Protein AF-0000000075577700 (afdb_homodimer)

Sequence (210 aa):
MAKKEKNEPELELPATVKREIMVAQTACSLVKMVVKAGTIPPLHAHPENQIDYLIKGSADVRINGEITHVEPGEAIFIPGGAMHGFLVSEEDQEFLEFFTPGKKSMAKKEKNEPELELPATVKREIMVAQTACSLVKMVVKAGTIPPLHAHPENQIDYLIKGSADVRINGEITHVEPGEAIFIPGGAMHGFLVSEEDQEFLEFFTPGKKS

Structure (mmCIF, N/CA/C/O backbone):
data_AF-0000000075577700-model_v1
#
loop_
_entity.id
_entity.type
_entity.pdbx_description
1 polymer 'Cupin type-2 domain-containing protein'
#
loop_
_atom_site.group_PDB
_atom_site.id
_atom_site.type_symbol
_atom_site.label_atom_id
_atom_site.label_alt_id
_atom_site.label_comp_id
_atom_site.label_asym_id
_atom_site.label_entity_id
_atom_site.label_seq_id
_atom_site.pdbx_PDB_ins_code
_atom_site.Cartn_x
_atom_site.Cartn_y
_atom_site.Cartn_z
_atom_site.occupancy
_atom_site.B_iso_or_equiv
_atom_site.auth_seq_id
_atom_site.auth_comp_id
_atom_site.auth_asym_id
_atom_site.auth_atom_id
_atom_site.pdbx_PDB_model_num
ATOM 1 N N . MET A 1 1 ? 25.469 -4.863 -25.531 1 22.11 1 MET A N 1
ATOM 2 C CA . MET A 1 1 ? 24.141 -5.172 -26.078 1 22.11 1 MET A CA 1
ATOM 3 C C . MET A 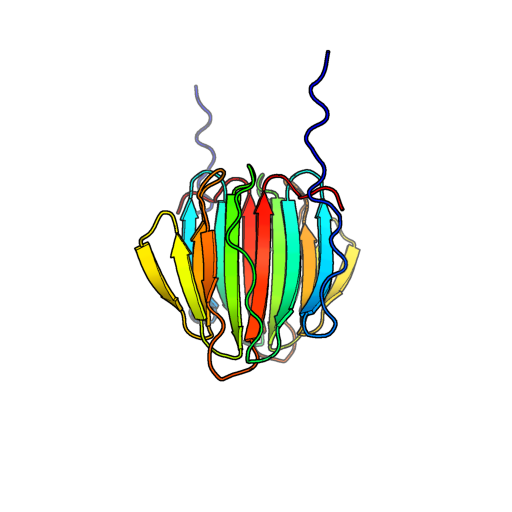1 1 ? 23.109 -5.258 -24.953 1 22.11 1 MET A C 1
ATOM 5 O O . MET A 1 1 ? 23.25 -6.066 -24.031 1 22.11 1 MET A O 1
ATOM 9 N N . ALA A 1 2 ? 22.5 -4.141 -24.531 1 29.27 2 ALA A N 1
ATOM 10 C CA . ALA A 1 2 ? 21.562 -4.039 -23.422 1 29.27 2 ALA A CA 1
ATOM 11 C C . ALA A 1 2 ? 20.516 -5.152 -23.469 1 29.27 2 ALA A C 1
ATOM 13 O O . ALA A 1 2 ? 19.844 -5.328 -24.5 1 29.27 2 ALA A O 1
ATOM 14 N N . LYS A 1 3 ? 20.812 -6.289 -22.875 1 32.56 3 LYS A N 1
ATOM 15 C CA . LYS A 1 3 ? 19.859 -7.406 -22.828 1 32.56 3 LYS A CA 1
ATOM 16 C C . LYS A 1 3 ? 18.438 -6.91 -22.656 1 32.56 3 LYS A C 1
ATOM 18 O O . LYS A 1 3 ? 18.156 -6.09 -21.781 1 32.56 3 LYS A O 1
ATOM 23 N N . LYS A 1 4 ? 17.688 -6.938 -23.688 1 33.5 4 LYS A N 1
ATOM 24 C CA . LYS A 1 4 ? 16.234 -6.703 -23.703 1 33.5 4 LYS A CA 1
ATOM 25 C C . LYS A 1 4 ? 15.562 -7.379 -22.516 1 33.5 4 LYS A C 1
ATOM 27 O O . LYS A 1 4 ? 15.602 -8.602 -22.375 1 33.5 4 LYS A O 1
ATOM 32 N N . GLU A 1 5 ? 15.648 -6.859 -21.344 1 35.91 5 GLU A N 1
ATOM 33 C CA . GLU A 1 5 ? 14.836 -7.316 -20.219 1 35.91 5 GLU A CA 1
ATOM 34 C C . GLU A 1 5 ? 13.469 -7.801 -20.688 1 35.91 5 GLU A C 1
ATOM 36 O O . GLU A 1 5 ? 12.758 -7.086 -21.406 1 35.91 5 GLU A O 1
ATOM 41 N N . LYS A 1 6 ? 13.414 -8.992 -21.141 1 35.34 6 LYS A N 1
ATOM 42 C CA . LYS A 1 6 ? 12.172 -9.633 -21.562 1 35.34 6 LYS A CA 1
ATOM 43 C C . LYS A 1 6 ? 10.984 -9.094 -20.766 1 35.34 6 LYS A C 1
ATOM 45 O O . LYS A 1 6 ? 10.969 -9.156 -19.547 1 35.34 6 LYS A O 1
ATOM 50 N N . ASN A 1 7 ? 10.383 -7.969 -21.156 1 37.66 7 ASN A N 1
ATOM 51 C CA . ASN A 1 7 ? 9.031 -7.562 -20.781 1 37.66 7 ASN A CA 1
ATOM 52 C C . ASN A 1 7 ? 8.148 -8.766 -20.469 1 37.66 7 ASN A C 1
ATOM 54 O O . ASN A 1 7 ? 8.125 -9.734 -21.234 1 37.66 7 ASN A O 1
ATOM 58 N N . GLU A 1 8 ? 8.062 -9.289 -19.312 1 41 8 GLU A N 1
ATOM 59 C CA . GLU A 1 8 ? 7.008 -10.281 -19.125 1 41 8 GLU A CA 1
ATOM 60 C C . GLU A 1 8 ? 5.906 -10.117 -20.172 1 41 8 GLU A C 1
ATOM 62 O O . GLU A 1 8 ? 5.438 -9 -20.406 1 41 8 GLU A O 1
ATOM 67 N N . PRO A 1 9 ? 5.887 -10.898 -21.141 1 40.94 9 PRO A N 1
ATOM 68 C CA . PRO A 1 9 ? 4.758 -10.734 -22.062 1 40.94 9 PRO A CA 1
ATOM 69 C C . PRO A 1 9 ? 3.51 -10.188 -21.375 1 40.94 9 PRO A C 1
ATOM 71 O O . PRO A 1 9 ? 3.26 -10.5 -20.203 1 40.94 9 PRO A O 1
ATOM 74 N N . GLU A 1 10 ? 3.209 -8.938 -21.438 1 46.38 10 GLU A N 1
ATOM 75 C CA . GLU A 1 10 ? 1.847 -8.531 -21.094 1 46.38 10 GLU A CA 1
ATOM 76 C C . GLU A 1 10 ? 0.87 -9.695 -21.266 1 46.38 10 GLU A C 1
ATOM 78 O O . GLU A 1 10 ? 0.47 -10.023 -22.375 1 46.38 10 GLU A O 1
ATOM 83 N N . LEU A 1 11 ? 1.229 -10.828 -20.828 1 52.53 11 LEU A N 1
ATOM 84 C CA . LEU A 1 11 ? 0.224 -11.875 -20.953 1 52.53 11 LEU A CA 1
ATOM 85 C C . LEU A 1 11 ? -1.155 -11.359 -20.562 1 52.53 11 LEU A C 1
ATOM 87 O O . LEU A 1 11 ? -1.304 -10.695 -19.531 1 52.53 11 LEU A O 1
ATOM 91 N N . GLU A 1 12 ? -1.941 -11.125 -21.531 1 65.69 12 GLU A N 1
ATOM 92 C CA . GLU A 1 12 ? -3.363 -10.859 -21.344 1 65.69 12 GLU A CA 1
ATOM 93 C C . GLU A 1 12 ? -3.891 -11.531 -20.078 1 65.69 12 GLU A C 1
ATOM 95 O O . GLU A 1 12 ? -3.752 -12.75 -19.906 1 65.69 12 GLU A O 1
ATOM 100 N N . LEU A 1 13 ? -4.043 -10.727 -19.094 1 78.44 13 LEU A N 1
ATOM 101 C CA . LEU A 1 13 ? -4.641 -11.266 -17.875 1 78.44 13 LEU A CA 1
ATOM 102 C C . LEU A 1 13 ? -5.898 -12.062 -18.203 1 78.44 13 LEU A C 1
ATOM 104 O O . LEU A 1 13 ? -6.688 -11.672 -19.062 1 78.44 13 LEU A O 1
ATOM 108 N N . PRO A 1 14 ? -5.926 -13.281 -17.734 1 83.69 14 PRO A N 1
ATOM 109 C CA . PRO A 1 14 ? -7.18 -14.008 -17.938 1 83.69 14 PRO A CA 1
ATOM 110 C C . PRO A 1 14 ? -8.406 -13.211 -17.469 1 83.69 14 PRO A C 1
ATOM 112 O O . PRO A 1 14 ? -8.266 -12.219 -16.75 1 83.69 14 PRO A O 1
ATOM 115 N N . ALA A 1 15 ? -9.57 -13.539 -18 1 88.56 15 ALA A N 1
ATOM 116 C CA . ALA A 1 15 ? -10.82 -12.867 -17.656 1 88.56 15 ALA A CA 1
ATOM 117 C C . ALA A 1 15 ? -11.086 -12.938 -16.156 1 88.56 15 ALA A C 1
ATOM 119 O O . ALA A 1 15 ? -11.883 -12.156 -15.625 1 88.56 15 ALA A O 1
ATOM 120 N N . THR A 1 16 ? -10.414 -13.797 -15.453 1 91.38 16 THR A N 1
ATOM 121 C CA . THR A 1 16 ? -10.648 -14.031 -14.039 1 91.38 16 THR A CA 1
ATOM 122 C C . THR A 1 16 ? -9.82 -13.078 -13.188 1 91.38 16 THR A C 1
ATOM 124 O O . THR A 1 16 ? -9.93 -13.078 -11.961 1 91.38 16 THR A O 1
ATOM 127 N N . VAL A 1 17 ? -9.031 -12.25 -13.867 1 93.06 17 VAL A N 1
ATOM 128 C CA . VAL A 1 17 ? -8.172 -11.32 -13.148 1 93.06 17 VAL A CA 1
ATOM 129 C C . VAL A 1 17 ? -8.453 -9.891 -13.602 1 93.06 17 VAL A C 1
ATOM 131 O O . VAL A 1 17 ? -8.445 -9.602 -14.805 1 93.06 17 VAL A O 1
ATOM 134 N N . LYS A 1 18 ? -8.789 -9.008 -12.703 1 94.94 18 LYS A N 1
ATOM 135 C CA . LYS A 1 18 ? -8.883 -7.574 -12.961 1 94.94 18 LYS A CA 1
ATOM 136 C C . LYS A 1 18 ? -7.738 -6.816 -12.297 1 94.94 18 LYS A C 1
ATOM 138 O O . LYS A 1 18 ? -7.5 -6.965 -11.094 1 94.94 18 LYS A O 1
ATOM 143 N N . ARG A 1 19 ? -7.043 -6.062 -13.07 1 95.88 19 ARG A N 1
ATOM 144 C CA . ARG A 1 19 ? -5.906 -5.273 -12.609 1 95.88 19 ARG A CA 1
ATOM 145 C C . ARG A 1 19 ? -6.152 -3.783 -12.812 1 95.88 19 ARG A C 1
ATOM 147 O O . ARG A 1 19 ? -6.547 -3.355 -13.898 1 95.88 19 ARG A O 1
ATOM 154 N N . GLU A 1 20 ? -5.957 -2.992 -11.781 1 96.88 20 GLU A N 1
ATOM 155 C CA . GLU A 1 20 ? -6.082 -1.539 -11.859 1 96.88 20 GLU A CA 1
ATOM 156 C C . GLU A 1 20 ? -4.809 -0.849 -11.375 1 96.88 20 GLU A C 1
ATOM 158 O O . GLU A 1 20 ? -4.438 -0.967 -10.203 1 96.88 20 GLU A O 1
ATOM 163 N N . ILE A 1 21 ? -4.145 -0.133 -12.289 1 97.75 21 ILE A N 1
ATOM 164 C CA . ILE A 1 21 ? -2.992 0.666 -11.891 1 97.75 21 ILE A CA 1
ATOM 165 C C . ILE A 1 21 ? -3.461 1.943 -11.203 1 97.75 21 ILE A C 1
ATOM 167 O O . ILE A 1 21 ? -3.998 2.846 -11.844 1 97.75 21 ILE A O 1
ATOM 171 N N . MET A 1 22 ? -3.188 2.076 -9.961 1 98.31 22 MET A N 1
ATOM 172 C CA . MET A 1 22 ? -3.705 3.205 -9.188 1 98.31 22 MET A CA 1
ATOM 173 C C . MET A 1 22 ? -2.691 4.344 -9.141 1 98.31 22 MET A C 1
ATOM 175 O O . MET A 1 22 ? -3.068 5.516 -9.164 1 98.31 22 MET A O 1
ATOM 179 N N . VAL A 1 23 ? -1.486 4.02 -8.961 1 98.5 23 VAL A N 1
ATOM 180 C CA . VAL A 1 23 ? -0.361 4.949 -8.945 1 98.5 23 VAL A CA 1
ATOM 181 C C . VAL A 1 23 ? 0.797 4.371 -9.758 1 98.5 23 VAL A C 1
ATOM 183 O O . VAL A 1 23 ? 1.149 3.199 -9.602 1 98.5 23 VAL A O 1
ATOM 186 N N . ALA A 1 24 ? 1.325 5.133 -10.609 1 98.12 24 ALA A N 1
ATOM 187 C CA . ALA A 1 24 ? 2.465 4.727 -11.43 1 98.12 24 ALA A CA 1
ATOM 188 C C . ALA A 1 24 ? 3.557 5.797 -11.414 1 98.12 24 ALA A C 1
ATOM 190 O O . ALA A 1 24 ? 3.494 6.766 -12.172 1 98.12 24 ALA A O 1
ATOM 191 N N . GLN A 1 25 ? 4.43 5.699 -10.508 1 98.19 25 GLN A N 1
ATOM 192 C CA . GLN A 1 25 ? 5.586 6.582 -10.422 1 98.19 25 GLN A CA 1
ATOM 193 C C . GLN A 1 25 ? 6.887 5.809 -10.602 1 98.19 25 GLN A C 1
ATOM 195 O O . GLN A 1 25 ? 6.914 4.586 -10.445 1 98.19 25 GLN A O 1
ATOM 200 N N . THR A 1 26 ? 7.922 6.477 -10.969 1 97.62 26 THR A N 1
ATOM 201 C CA . THR A 1 26 ? 9.227 5.836 -11.133 1 97.62 26 THR A CA 1
ATOM 202 C C . THR A 1 26 ? 9.695 5.223 -9.82 1 97.62 26 THR A C 1
ATOM 204 O O . THR A 1 26 ? 10.242 4.117 -9.805 1 97.62 26 THR A O 1
ATOM 207 N N . ALA A 1 27 ? 9.453 5.848 -8.711 1 98.06 27 ALA A N 1
ATOM 208 C CA . ALA A 1 27 ? 9.945 5.414 -7.406 1 98.06 27 ALA A CA 1
ATOM 209 C C . ALA A 1 27 ? 9.109 4.258 -6.863 1 98.06 27 ALA A C 1
ATOM 211 O O . ALA A 1 27 ? 9.609 3.424 -6.105 1 98.06 27 ALA A O 1
ATOM 212 N N . CYS A 1 28 ? 7.816 4.281 -7.207 1 98.69 28 CYS A N 1
ATOM 213 C CA . CYS A 1 28 ? 6.91 3.262 -6.695 1 98.69 28 CYS A CA 1
ATOM 214 C C . CYS A 1 28 ? 5.609 3.236 -7.492 1 98.69 28 CYS A C 1
ATOM 216 O O . CYS A 1 28 ? 5.316 4.172 -8.234 1 98.69 28 CYS A O 1
ATOM 218 N N . SER A 1 29 ? 4.914 2.168 -7.34 1 98.69 29 SER A N 1
ATOM 219 C CA . SER A 1 29 ? 3.6 2.014 -7.953 1 98.69 29 SER A CA 1
ATOM 220 C C . SER A 1 29 ? 2.666 1.2 -7.062 1 98.69 29 SER A C 1
ATOM 222 O O . SER A 1 29 ? 3.119 0.498 -6.156 1 98.69 29 SER A O 1
ATOM 224 N N . LEU A 1 30 ? 1.369 1.379 -7.246 1 98.88 30 LEU A N 1
ATOM 225 C CA . LEU A 1 30 ? 0.324 0.644 -6.543 1 98.88 30 LEU A CA 1
ATOM 226 C C . LEU A 1 30 ? -0.704 0.089 -7.523 1 98.88 30 LEU A C 1
ATOM 228 O O . LEU A 1 30 ? -1.229 0.825 -8.359 1 98.88 30 LEU A O 1
ATOM 232 N N . VAL A 1 31 ? -0.896 -1.157 -7.363 1 98.31 31 VAL A N 1
ATOM 233 C CA . VAL A 1 31 ? -1.832 -1.854 -8.242 1 98.31 31 VAL A CA 1
ATOM 234 C C . VAL A 1 31 ? -2.896 -2.559 -7.402 1 98.31 31 VAL A C 1
ATOM 236 O O . VAL A 1 31 ? -2.586 -3.172 -6.379 1 98.31 31 VAL A O 1
ATOM 239 N N . LYS A 1 32 ? -4.086 -2.443 -7.773 1 98.44 32 LYS A N 1
ATOM 240 C CA . LYS A 1 32 ? -5.164 -3.227 -7.176 1 98.44 32 LYS A CA 1
ATOM 241 C C . LYS A 1 32 ? -5.496 -4.445 -8.031 1 98.44 32 LYS A C 1
ATOM 243 O O . LYS A 1 32 ? -5.676 -4.328 -9.25 1 98.44 32 LYS A O 1
ATOM 248 N N . MET A 1 33 ? -5.598 -5.559 -7.387 1 96.56 33 MET A N 1
ATOM 249 C CA . MET A 1 33 ? -5.895 -6.824 -8.055 1 96.56 33 MET A CA 1
ATOM 250 C C . MET A 1 33 ? -7.188 -7.43 -7.523 1 96.56 33 MET A C 1
ATOM 252 O 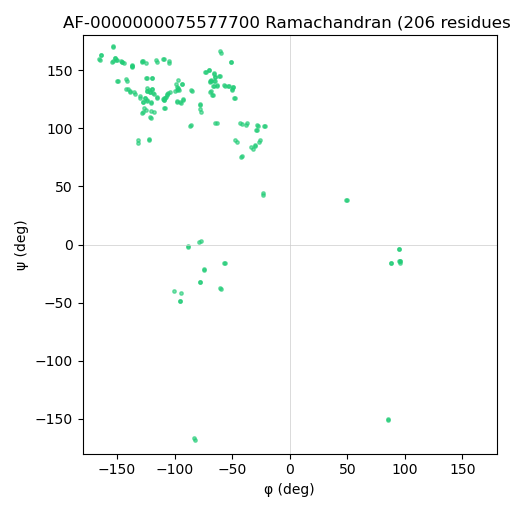O . MET A 1 33 ? -7.406 -7.48 -6.312 1 96.56 33 MET A O 1
ATOM 256 N N . VAL A 1 34 ? -8.008 -7.867 -8.398 1 95.94 34 VAL A N 1
ATOM 257 C CA . VAL A 1 34 ? -9.148 -8.727 -8.078 1 95.94 34 VAL A CA 1
ATOM 258 C C . VAL A 1 34 ? -9.031 -10.047 -8.836 1 95.94 34 VAL A C 1
ATOM 260 O O . VAL A 1 34 ? -8.969 -10.055 -10.07 1 95.94 34 VAL A O 1
ATOM 263 N N . VAL A 1 35 ? -9.023 -11.125 -8.094 1 94.12 35 VAL A N 1
ATOM 264 C CA . VAL A 1 35 ? -8.781 -12.438 -8.672 1 94.12 35 VAL A CA 1
ATOM 265 C C . VAL A 1 35 ? -9.914 -13.391 -8.289 1 94.12 35 VAL A C 1
ATOM 267 O O . VAL A 1 35 ? -10.211 -13.57 -7.102 1 94.12 35 VAL A O 1
ATOM 270 N N . LYS A 1 36 ? -10.469 -13.961 -9.258 1 93.06 36 LYS A N 1
ATOM 271 C CA . LYS A 1 36 ? -11.578 -14.875 -9.023 1 93.06 36 LYS A CA 1
ATOM 272 C C . LYS A 1 36 ? -11.094 -16.188 -8.422 1 93.06 36 LYS A C 1
ATOM 274 O O . LYS A 1 36 ? -10 -16.656 -8.742 1 93.06 36 LYS A O 1
ATOM 279 N N . ALA A 1 37 ? -11.992 -16.75 -7.605 1 90.94 37 ALA A N 1
ATOM 280 C CA . ALA A 1 37 ? -11.711 -18.078 -7.047 1 90.94 37 ALA A CA 1
ATOM 281 C C . ALA A 1 37 ? -11.375 -19.078 -8.148 1 90.94 37 ALA A C 1
ATOM 283 O O . ALA A 1 37 ? -12.016 -19.078 -9.211 1 90.94 37 ALA A O 1
ATOM 284 N N . GLY A 1 38 ? -10.312 -19.906 -7.883 1 84.69 38 GLY A N 1
ATOM 285 C CA . GLY A 1 38 ? -9.945 -20.938 -8.836 1 84.69 38 GLY A CA 1
ATOM 286 C C . GLY A 1 38 ? -8.836 -20.516 -9.773 1 84.69 38 GLY A C 1
ATOM 287 O O . GLY A 1 38 ? -8.266 -21.344 -10.492 1 84.69 38 GLY A O 1
ATOM 288 N N . THR A 1 39 ? -8.57 -19.188 -9.828 1 87.44 39 THR A N 1
ATOM 289 C CA . THR A 1 39 ? -7.465 -18.719 -10.656 1 87.44 39 THR A CA 1
ATOM 290 C C . THR A 1 39 ? -6.129 -19.219 -10.117 1 87.44 39 THR A C 1
ATOM 292 O O . THR A 1 39 ? -5.914 -19.25 -8.906 1 87.44 39 THR A O 1
ATOM 295 N N . ILE A 1 40 ? -5.207 -19.609 -11 1 80.31 40 ILE A N 1
ATOM 296 C CA . ILE A 1 40 ? -3.895 -20.094 -10.594 1 80.31 40 ILE A CA 1
ATOM 297 C C . ILE A 1 40 ? -2.807 -19.234 -11.234 1 80.31 40 ILE A C 1
ATOM 299 O O . ILE A 1 40 ? -2.359 -19.516 -12.352 1 80.31 40 ILE A O 1
ATOM 303 N N . PRO A 1 41 ? -2.445 -18.219 -10.539 1 84.06 41 PRO A N 1
ATOM 304 C CA . PRO A 1 41 ? -1.347 -17.438 -11.102 1 84.06 41 PRO A CA 1
ATOM 305 C C . PRO A 1 41 ? -0.017 -18.188 -11.094 1 84.06 41 PRO A C 1
ATOM 307 O O . PRO A 1 41 ? 0.282 -18.906 -10.141 1 84.06 41 PRO A O 1
ATOM 310 N N . PRO A 1 42 ? 0.747 -18.016 -12.125 1 87.62 42 PRO A N 1
ATOM 311 C CA . PRO A 1 42 ? 2.037 -18.703 -12.18 1 87.62 42 PRO A CA 1
ATOM 312 C C . PRO A 1 42 ? 3.047 -18.141 -11.18 1 87.62 42 PRO A C 1
ATOM 314 O O . PRO A 1 42 ? 3.012 -16.938 -10.867 1 87.62 42 PRO A O 1
ATOM 317 N N . LEU A 1 43 ? 3.936 -18.984 -10.727 1 92.69 43 LEU A N 1
ATOM 318 C CA . LEU A 1 43 ? 5.094 -18.516 -9.977 1 92.69 43 LEU A CA 1
ATOM 319 C C . LEU A 1 43 ? 5.98 -17.625 -10.844 1 92.69 43 LEU A C 1
ATOM 321 O O . LEU A 1 43 ? 6.223 -17.938 -12.008 1 92.69 43 LEU A O 1
ATOM 325 N N . HIS A 1 44 ? 6.465 -16.5 -10.281 1 95.75 44 HIS A N 1
ATOM 326 C CA . HIS A 1 44 ? 7.328 -15.594 -11.023 1 95.75 44 HIS A CA 1
ATOM 327 C C . HIS A 1 44 ? 8.242 -14.812 -10.086 1 95.75 44 HIS A C 1
ATOM 329 O O . HIS A 1 44 ? 8.125 -14.93 -8.867 1 95.75 44 HIS A O 1
ATOM 335 N N . ALA A 1 45 ? 9.164 -14.117 -10.672 1 97 45 ALA A N 1
ATOM 336 C CA . ALA A 1 45 ? 10.039 -13.195 -9.945 1 97 45 ALA A CA 1
ATOM 337 C C . ALA A 1 45 ? 10.219 -11.891 -10.711 1 97 45 ALA A C 1
ATOM 339 O O . ALA A 1 45 ? 10.023 -11.844 -11.93 1 97 45 ALA A O 1
ATOM 340 N N . HIS A 1 46 ? 10.469 -10.891 -10.039 1 96.88 46 HIS A N 1
ATOM 341 C CA . HIS A 1 46 ? 10.805 -9.586 -10.586 1 96.88 46 HIS A CA 1
ATOM 342 C C . HIS A 1 46 ? 11.734 -8.812 -9.648 1 96.88 46 HIS A C 1
ATOM 344 O O . HIS A 1 46 ? 11.852 -9.156 -8.469 1 96.88 46 HIS A O 1
ATOM 350 N N . PRO A 1 47 ? 12.453 -7.848 -10.164 1 97.44 47 PRO A N 1
ATOM 351 C CA . PRO A 1 47 ? 13.477 -7.195 -9.336 1 97.44 47 PRO A CA 1
ATOM 352 C C . PRO A 1 47 ? 12.883 -6.25 -8.297 1 97.44 47 PRO A C 1
ATOM 354 O O . PRO A 1 47 ? 13.562 -5.879 -7.336 1 97.44 47 PRO A O 1
ATOM 357 N N . GLU A 1 48 ? 11.727 -5.789 -8.477 1 98.31 48 GLU A N 1
ATOM 358 C CA . GLU A 1 48 ? 11.125 -4.828 -7.555 1 98.31 48 GLU A CA 1
ATOM 359 C C . GLU A 1 48 ? 10.812 -5.477 -6.211 1 98.31 48 GLU A C 1
ATOM 361 O O . GLU A 1 48 ? 10.383 -6.633 -6.16 1 98.31 48 GLU A O 1
ATOM 366 N N . ASN A 1 49 ? 11.031 -4.773 -5.141 1 98.69 49 ASN A N 1
ATOM 367 C CA . ASN A 1 49 ? 10.406 -5.137 -3.875 1 98.69 49 ASN A CA 1
ATOM 368 C C . ASN A 1 49 ? 8.891 -4.973 -3.928 1 98.69 49 ASN A C 1
ATOM 370 O O . ASN A 1 49 ? 8.383 -4.07 -4.594 1 98.69 49 ASN A O 1
ATOM 374 N N . GLN A 1 50 ? 8.25 -5.793 -3.229 1 98.69 50 GLN A N 1
ATOM 375 C CA . GLN A 1 50 ? 6.793 -5.797 -3.311 1 98.69 50 GLN A CA 1
ATOM 376 C C . GLN A 1 50 ? 6.164 -5.965 -1.93 1 98.69 50 GLN A C 1
ATOM 378 O O . GLN A 1 50 ? 6.656 -6.742 -1.108 1 98.69 50 GLN A O 1
ATOM 383 N N . ILE A 1 51 ? 5.203 -5.16 -1.536 1 98.88 51 ILE A N 1
ATOM 384 C CA . ILE A 1 51 ? 4.301 -5.387 -0.413 1 98.88 51 ILE A CA 1
ATOM 385 C C . ILE A 1 51 ? 2.906 -5.723 -0.934 1 98.88 51 ILE A C 1
ATOM 387 O O . ILE A 1 51 ? 2.35 -4.988 -1.753 1 98.88 51 ILE A O 1
ATOM 391 N N . ASP A 1 52 ? 2.365 -6.777 -0.515 1 98.44 52 ASP A N 1
ATOM 392 C CA . ASP A 1 52 ? 0.968 -7.105 -0.786 1 98.44 52 ASP A CA 1
ATOM 393 C C . ASP A 1 52 ? 0.107 -6.914 0.46 1 98.44 52 ASP A C 1
ATOM 395 O O . ASP A 1 52 ? 0.483 -7.344 1.553 1 98.44 52 ASP A O 1
ATOM 399 N N . TYR A 1 53 ? -0.959 -6.254 0.385 1 98.75 53 TYR A N 1
ATOM 400 C CA . TYR A 1 53 ? -1.978 -6.109 1.42 1 98.75 53 TYR A CA 1
ATOM 401 C C . TYR A 1 53 ? -3.293 -6.742 0.982 1 98.75 53 TYR A C 1
ATOM 403 O O . TYR A 1 53 ? -3.844 -6.387 -0.062 1 98.75 53 TYR A O 1
ATOM 411 N N . LEU A 1 54 ? -3.842 -7.633 1.798 1 97.5 54 LEU A N 1
ATOM 412 C CA . LEU A 1 54 ? -5.059 -8.352 1.424 1 97.5 54 LEU A CA 1
ATOM 413 C C . LEU A 1 54 ? -6.297 -7.621 1.932 1 97.5 54 LEU A C 1
ATOM 415 O O . LEU A 1 54 ? -6.43 -7.379 3.133 1 97.5 54 LEU A O 1
ATOM 419 N N . ILE A 1 55 ? -7.172 -7.328 1.025 1 97.56 55 ILE A N 1
ATOM 420 C CA . ILE A 1 55 ? -8.391 -6.605 1.351 1 97.56 55 ILE A CA 1
ATOM 421 C C . ILE A 1 55 ? -9.531 -7.594 1.579 1 97.56 55 ILE A C 1
ATOM 423 O O . ILE A 1 55 ? -10.273 -7.48 2.559 1 97.56 55 ILE A O 1
ATOM 427 N N . LYS A 1 56 ? -9.719 -8.508 0.732 1 96.25 56 LYS A N 1
ATOM 428 C CA . LYS A 1 56 ? -10.781 -9.5 0.792 1 96.25 56 LYS A CA 1
ATOM 429 C C . LYS A 1 56 ? -10.258 -10.891 0.433 1 96.25 56 LYS A C 1
ATOM 431 O O . LYS A 1 56 ? -9.359 -11.023 -0.401 1 96.25 56 LYS A O 1
ATOM 436 N N . GLY A 1 57 ? -10.969 -11.883 0.958 1 94.5 57 GLY A N 1
ATOM 437 C CA . GLY A 1 57 ? -10.609 -13.266 0.69 1 94.5 57 GLY A CA 1
ATOM 438 C C . GLY A 1 57 ? -9.547 -13.797 1.633 1 94.5 57 GLY A C 1
ATOM 439 O O . GLY A 1 57 ? -9.562 -13.5 2.828 1 94.5 57 GLY A O 1
ATOM 440 N N . SER A 1 58 ? -8.719 -14.719 1.243 1 92.81 58 SER A N 1
ATOM 441 C CA . SER A 1 58 ? -7.539 -15.281 1.897 1 92.81 58 SER A CA 1
ATOM 442 C C . SER A 1 58 ? -6.555 -15.836 0.876 1 92.81 58 SER A C 1
ATOM 444 O O . SER A 1 58 ? -6.922 -16.109 -0.269 1 92.81 58 SER A O 1
ATOM 446 N N . ALA A 1 59 ? -5.336 -15.906 1.325 1 90.75 59 ALA A N 1
ATOM 447 C CA . ALA A 1 59 ? -4.344 -16.359 0.351 1 90.75 59 ALA A CA 1
ATOM 448 C C . ALA A 1 59 ? -3.213 -17.125 1.032 1 90.75 59 ALA A C 1
ATOM 450 O O . ALA A 1 59 ? -2.852 -16.828 2.174 1 90.75 59 ALA A O 1
ATOM 451 N N . ASP A 1 60 ? -2.818 -18.156 0.346 1 92.06 60 ASP A N 1
ATOM 452 C CA . ASP A 1 60 ? -1.505 -18.719 0.634 1 92.06 60 ASP A CA 1
ATOM 453 C C . ASP A 1 60 ? -0.444 -18.156 -0.308 1 92.06 60 ASP A C 1
ATOM 455 O O . ASP A 1 60 ? -0.575 -18.25 -1.53 1 92.06 60 ASP A O 1
ATOM 459 N N . VAL A 1 61 ? 0.563 -17.562 0.301 1 94.69 61 VAL A N 1
ATOM 460 C CA . VAL A 1 61 ? 1.621 -16.969 -0.504 1 94.69 61 VAL A CA 1
ATOM 461 C C . VAL A 1 61 ? 2.902 -17.781 -0.371 1 94.69 61 VAL A C 1
ATOM 463 O O . VAL A 1 61 ? 3.375 -18.031 0.741 1 94.69 61 VAL A O 1
ATOM 466 N N . ARG A 1 62 ? 3.396 -18.188 -1.496 1 95.44 62 ARG A N 1
ATOM 467 C CA . ARG A 1 62 ? 4.672 -18.906 -1.529 1 95.44 62 ARG A CA 1
ATOM 468 C C . ARG A 1 62 ? 5.812 -17.953 -1.886 1 95.44 62 ARG A C 1
ATOM 470 O O . ARG A 1 62 ? 5.758 -17.266 -2.904 1 95.44 62 ARG A O 1
ATOM 477 N N . ILE A 1 63 ? 6.758 -17.922 -1.028 1 97.31 63 ILE A N 1
ATOM 478 C CA . ILE A 1 63 ? 7.961 -17.125 -1.271 1 97.31 63 ILE A CA 1
ATOM 479 C C . ILE A 1 63 ? 9.203 -17.984 -1.066 1 97.31 63 ILE A C 1
ATOM 481 O O . ILE A 1 63 ? 9.461 -18.453 0.044 1 97.31 63 ILE A O 1
ATOM 485 N N . ASN A 1 64 ? 9.859 -18.188 -2.16 1 97.69 64 ASN A N 1
ATOM 486 C CA . ASN A 1 64 ? 11.047 -19.031 -2.137 1 97.69 64 ASN A CA 1
ATOM 487 C C . ASN A 1 64 ? 10.781 -20.359 -1.439 1 97.69 64 ASN A C 1
ATOM 489 O O . ASN A 1 64 ? 11.547 -20.781 -0.577 1 97.69 64 ASN A O 1
ATOM 493 N N . GLY A 1 65 ? 9.609 -20.875 -1.687 1 95.75 65 GLY A N 1
ATOM 494 C CA . GLY A 1 65 ? 9.281 -22.219 -1.257 1 95.75 65 GLY A CA 1
ATOM 495 C C . GLY A 1 65 ? 8.555 -22.266 0.073 1 95.75 65 GLY A C 1
ATOM 496 O O . GLY A 1 65 ? 8.039 -23.312 0.472 1 95.75 65 GLY A O 1
ATOM 497 N N . GLU A 1 66 ? 8.555 -21.188 0.803 1 96.81 66 GLU A N 1
ATOM 498 C CA . GLU A 1 66 ? 7.84 -21.125 2.076 1 96.81 66 GLU A CA 1
ATOM 499 C C . GLU A 1 66 ? 6.434 -20.562 1.895 1 96.81 66 GLU A C 1
ATOM 501 O O . GLU A 1 66 ? 6.246 -19.562 1.198 1 96.81 66 GLU A O 1
ATOM 506 N N . ILE A 1 67 ? 5.465 -21.188 2.584 1 95.38 67 ILE A N 1
ATOM 507 C CA . ILE A 1 67 ? 4.07 -20.781 2.422 1 95.38 67 ILE A CA 1
ATOM 508 C C . ILE A 1 67 ? 3.611 -20.016 3.658 1 95.38 67 ILE A C 1
ATOM 510 O O . ILE A 1 67 ? 3.805 -20.469 4.789 1 95.38 67 ILE A O 1
ATOM 514 N N . THR A 1 68 ? 3.062 -18.906 3.461 1 96 68 THR A N 1
ATOM 515 C CA . THR A 1 68 ? 2.455 -18.109 4.516 1 96 68 THR A CA 1
ATOM 516 C C . THR A 1 68 ? 0.98 -17.859 4.223 1 96 68 THR A C 1
ATOM 518 O O . THR A 1 68 ? 0.621 -17.469 3.107 1 96 68 THR A O 1
ATOM 521 N N . HIS A 1 69 ? 0.17 -18.109 5.234 1 94.88 69 HIS A N 1
ATOM 522 C CA . HIS A 1 69 ? -1.246 -17.781 5.109 1 94.88 69 HIS A CA 1
ATOM 523 C C . HIS A 1 69 ? -1.509 -16.328 5.469 1 94.88 69 HIS A C 1
ATOM 525 O O . HIS A 1 69 ? -1.021 -15.836 6.488 1 94.88 69 HIS A O 1
ATOM 531 N N . VAL A 1 70 ? -2.258 -15.656 4.598 1 95.06 70 VAL A N 1
ATOM 532 C CA . VAL A 1 70 ? -2.543 -14.242 4.781 1 95.06 70 VAL A CA 1
ATOM 533 C C . VAL A 1 70 ? -4.055 -14.016 4.805 1 95.06 70 VAL A C 1
ATOM 535 O O . VAL A 1 70 ? -4.773 -14.5 3.93 1 95.06 70 VAL A O 1
ATOM 538 N N . GLU A 1 71 ? -4.488 -13.289 5.773 1 96.06 71 GLU A N 1
ATOM 539 C CA . GLU A 1 71 ? -5.902 -12.969 5.938 1 96.06 71 GLU A CA 1
ATOM 540 C C . GLU A 1 71 ? -6.18 -11.5 5.633 1 96.06 71 GLU A C 1
ATOM 542 O O . GLU A 1 71 ? -5.254 -10.688 5.582 1 96.06 71 GLU A O 1
ATOM 547 N N . PRO A 1 72 ? -7.504 -11.164 5.332 1 97.12 72 PRO A N 1
ATOM 548 C CA . PRO A 1 72 ? -7.809 -9.75 5.102 1 97.12 72 PRO A CA 1
ATOM 549 C C . PRO A 1 72 ? -7.273 -8.844 6.207 1 97.12 72 PRO A C 1
ATOM 551 O O . PRO A 1 72 ? -7.402 -9.172 7.391 1 97.12 72 PRO A O 1
ATOM 554 N N . GLY A 1 73 ? -6.645 -7.789 5.781 1 98.12 73 GLY A N 1
ATOM 555 C CA . GLY A 1 73 ? -6.094 -6.855 6.75 1 98.12 73 GLY A CA 1
ATOM 556 C C . GLY A 1 73 ? -4.629 -7.109 7.055 1 98.12 73 GLY A C 1
ATOM 557 O O . GLY A 1 73 ? -4 -6.336 7.781 1 98.12 73 GLY A O 1
ATOM 558 N N . GLU A 1 74 ? -4.082 -8.148 6.5 1 98.06 74 GLU A N 1
ATOM 559 C CA . GLU A 1 74 ? -2.668 -8.453 6.699 1 98.06 74 GLU A CA 1
ATOM 560 C C . GLU A 1 74 ? -1.847 -8.102 5.465 1 98.06 74 GLU A C 1
ATOM 562 O O . GLU A 1 74 ? -2.389 -7.988 4.363 1 98.06 74 GLU A O 1
ATOM 567 N N . ALA A 1 75 ? -0.559 -7.906 5.695 1 98.69 75 ALA A N 1
ATOM 568 C CA . ALA A 1 75 ? 0.378 -7.582 4.621 1 98.69 75 ALA A CA 1
ATOM 569 C C . ALA A 1 75 ? 1.572 -8.531 4.629 1 98.69 75 ALA A C 1
ATOM 571 O O . ALA A 1 75 ? 1.882 -9.141 5.656 1 98.69 75 ALA A O 1
ATOM 572 N N . ILE A 1 76 ? 2.227 -8.633 3.498 1 98.31 76 ILE A N 1
ATOM 573 C CA . ILE A 1 76 ? 3.416 -9.469 3.379 1 98.31 76 ILE A CA 1
ATOM 574 C C . ILE A 1 76 ? 4.438 -8.789 2.469 1 98.31 76 ILE A C 1
ATOM 576 O O . ILE A 1 76 ? 4.066 -8.164 1.473 1 98.31 76 ILE A O 1
ATOM 580 N N . PHE A 1 77 ? 5.656 -8.922 2.822 1 98.75 77 PHE A N 1
ATOM 581 C CA . PHE A 1 77 ? 6.754 -8.375 2.029 1 98.75 77 PHE A CA 1
ATOM 582 C C . PHE A 1 77 ? 7.371 -9.453 1.146 1 98.75 77 PHE A C 1
ATOM 584 O O . PHE A 1 77 ? 7.617 -10.57 1.604 1 98.75 77 PHE A O 1
ATOM 591 N N . ILE A 1 78 ? 7.621 -9.164 -0.062 1 98.56 78 ILE A N 1
ATOM 592 C CA . ILE A 1 78 ? 8.289 -10.031 -1.028 1 98.56 78 ILE A CA 1
ATOM 593 C C . ILE A 1 78 ? 9.547 -9.344 -1.552 1 98.56 78 ILE A C 1
ATOM 595 O O . ILE A 1 78 ? 9.469 -8.398 -2.332 1 98.56 78 ILE A O 1
ATOM 599 N N . PRO A 1 79 ? 10.695 -9.836 -1.178 1 98.5 79 PRO A N 1
ATOM 600 C CA . PRO A 1 79 ? 11.938 -9.188 -1.612 1 98.5 79 PRO A CA 1
ATOM 601 C C . PRO A 1 79 ? 12.141 -9.258 -3.123 1 98.5 79 PRO A C 1
ATOM 603 O O . PRO A 1 79 ? 11.766 -10.258 -3.754 1 98.5 79 PRO A O 1
ATOM 606 N N . GLY A 1 80 ? 12.695 -8.219 -3.658 1 98.06 80 GLY A N 1
ATOM 607 C CA . GLY A 1 80 ? 13.07 -8.281 -5.059 1 98.06 80 GLY A CA 1
ATOM 608 C C . GLY A 1 80 ? 13.867 -9.531 -5.406 1 98.06 80 GLY A C 1
ATOM 609 O O . GLY A 1 80 ? 14.766 -9.922 -4.664 1 98.06 80 GLY A O 1
ATOM 610 N N . GLY A 1 81 ? 13.469 -10.141 -6.547 1 98.19 81 GLY A N 1
ATOM 611 C CA . GLY A 1 81 ? 14.164 -11.32 -7.023 1 98.19 81 GLY A CA 1
ATOM 612 C C . GLY A 1 81 ? 13.617 -12.609 -6.449 1 98.19 81 GLY A C 1
ATOM 613 O O . GLY A 1 81 ? 13.953 -13.703 -6.922 1 98.19 81 GLY A O 1
ATOM 614 N N . ALA A 1 82 ? 12.828 -12.578 -5.379 1 98.31 82 ALA A N 1
ATOM 615 C CA . ALA A 1 82 ? 12.273 -13.781 -4.758 1 98.31 82 ALA A CA 1
ATOM 616 C C . ALA A 1 82 ? 11.234 -14.438 -5.664 1 98.31 82 ALA A C 1
ATOM 618 O O . ALA A 1 82 ? 10.375 -13.758 -6.227 1 98.31 82 ALA A O 1
ATOM 619 N N . MET A 1 83 ? 11.359 -15.719 -5.852 1 97.69 83 MET A N 1
ATOM 620 C CA . MET A 1 83 ? 10.289 -16.453 -6.52 1 97.69 83 MET A CA 1
ATOM 621 C C . MET A 1 83 ? 9.031 -16.484 -5.66 1 97.69 83 MET A C 1
ATOM 623 O O . MET A 1 83 ? 9.078 -16.859 -4.484 1 97.69 83 MET A O 1
ATOM 627 N N . HIS A 1 84 ? 7.91 -16.094 -6.254 1 97.06 84 HIS A N 1
ATOM 628 C CA . HIS A 1 84 ? 6.707 -16.016 -5.434 1 97.06 84 HIS A CA 1
ATOM 629 C C . HIS A 1 84 ? 5.453 -16.25 -6.273 1 97.06 84 HIS A C 1
ATOM 631 O O . HIS A 1 84 ? 5.508 -16.188 -7.504 1 97.06 84 HIS A O 1
ATOM 637 N N . GLY A 1 85 ? 4.426 -16.578 -5.602 1 93.31 85 GLY A N 1
ATOM 638 C CA . GLY A 1 85 ? 3.109 -16.781 -6.184 1 93.31 85 GLY A CA 1
ATOM 639 C C . GLY A 1 85 ? 2 -16.828 -5.152 1 93.31 85 GLY A C 1
ATOM 640 O O . GLY A 1 85 ? 2.26 -17 -3.959 1 93.31 85 GLY A O 1
ATOM 641 N N . PHE A 1 86 ? 0.822 -16.578 -5.656 1 88 86 PHE A N 1
ATOM 642 C CA . PHE A 1 86 ? -0.364 -16.609 -4.809 1 88 86 PHE A CA 1
ATOM 643 C C . PHE A 1 86 ? -1.224 -17.828 -5.133 1 88 86 PHE A C 1
ATOM 645 O O . PHE A 1 86 ? -1.551 -18.078 -6.297 1 88 86 PHE A O 1
ATOM 652 N N . LEU A 1 87 ? -1.342 -18.641 -4.168 1 77.44 87 LEU A N 1
ATOM 653 C CA . LEU A 1 87 ? -2.223 -19.781 -4.34 1 77.44 87 LEU A CA 1
ATOM 654 C C . LEU A 1 87 ? -3.66 -19.422 -3.979 1 77.44 87 LEU A C 1
ATOM 656 O O . LEU A 1 87 ? -3.934 -18.984 -2.859 1 77.44 87 LEU A O 1
ATOM 660 N N . VAL A 1 88 ? -4.422 -19.219 -5.027 1 66.88 88 VAL A N 1
ATOM 661 C CA . VAL A 1 88 ? -5.793 -18.75 -4.824 1 66.88 88 VAL A CA 1
ATOM 662 C C . VAL A 1 88 ? -6.605 -19.828 -4.121 1 66.88 88 VAL A C 1
ATOM 664 O O . VAL A 1 88 ? -6.516 -21.016 -4.469 1 66.88 88 VAL A O 1
ATOM 667 N N . SER A 1 89 ? -7.328 -19.297 -3.193 1 71.44 89 SER A N 1
ATOM 668 C CA . SER A 1 89 ? -8.242 -20.078 -2.367 1 71.44 89 SER A CA 1
ATOM 669 C C . SER A 1 89 ? -9.578 -20.281 -3.068 1 71.44 89 SER A C 1
ATOM 671 O O . SER A 1 89 ? -9.719 -19.984 -4.254 1 71.44 89 SER A O 1
ATOM 673 N N . GLU A 1 90 ? -10.5 -20.734 -2.211 1 79.56 90 GLU A N 1
ATOM 674 C CA . GLU A 1 90 ? -11.875 -21.031 -2.609 1 79.56 90 GLU A CA 1
ATOM 675 C C . GLU A 1 90 ? -12.703 -19.766 -2.713 1 79.56 90 GLU A C 1
ATOM 677 O O . GLU A 1 90 ? -13.859 -19.797 -3.148 1 79.56 90 GLU A O 1
ATOM 682 N N . GLU A 1 91 ? -12.07 -18.625 -2.482 1 90.81 91 GLU A N 1
ATOM 683 C CA . GLU A 1 91 ? -12.836 -17.391 -2.545 1 90.81 91 GLU A CA 1
ATOM 684 C C . GLU A 1 91 ? -12.156 -16.375 -3.457 1 90.81 91 GLU A C 1
ATOM 686 O O . GLU A 1 91 ? -10.953 -16.453 -3.701 1 90.81 91 GLU A O 1
ATOM 691 N N . ASP A 1 92 ? -13.008 -15.391 -3.961 1 94.06 92 ASP A N 1
ATOM 692 C CA . ASP A 1 92 ? -12.43 -14.266 -4.676 1 94.06 92 ASP A CA 1
ATOM 693 C C . ASP A 1 92 ? -11.484 -13.469 -3.777 1 94.06 92 ASP A C 1
ATOM 695 O O . ASP A 1 92 ? -11.727 -13.344 -2.574 1 94.06 92 ASP A O 1
ATOM 699 N N . GLN A 1 93 ? -10.469 -13 -4.43 1 94.62 93 GLN A N 1
ATOM 700 C CA . GLN A 1 93 ? -9.5 -12.227 -3.664 1 94.62 93 GLN A CA 1
ATOM 701 C C . GLN A 1 93 ? -9.383 -10.797 -4.195 1 94.62 93 GLN A C 1
ATOM 703 O O . GLN A 1 93 ? -9.516 -10.562 -5.398 1 94.62 93 GLN A O 1
ATOM 708 N N . GLU A 1 94 ? -9.195 -9.844 -3.254 1 96.31 94 GLU A N 1
ATOM 709 C CA . GLU A 1 94 ? -8.828 -8.461 -3.549 1 96.31 94 GLU A CA 1
ATOM 710 C C . GLU A 1 94 ? -7.598 -8.039 -2.754 1 96.31 94 GLU A C 1
ATOM 712 O O . GLU A 1 94 ? -7.543 -8.219 -1.537 1 96.31 94 GLU A O 1
ATOM 717 N N . PHE A 1 95 ? -6.574 -7.609 -3.494 1 96.38 95 PHE A N 1
ATOM 718 C CA . PHE A 1 95 ? -5.391 -7.195 -2.754 1 96.38 95 PHE A CA 1
ATOM 719 C C . PHE A 1 95 ? -4.695 -6.031 -3.451 1 96.38 95 PHE A C 1
ATOM 721 O O . PHE A 1 95 ? -4.977 -5.742 -4.617 1 96.38 95 PHE A O 1
ATOM 728 N N . LEU A 1 96 ? -3.941 -5.289 -2.719 1 98.69 96 LEU A N 1
ATOM 729 C CA . LEU A 1 96 ? -3.062 -4.242 -3.232 1 98.69 96 LEU A CA 1
ATOM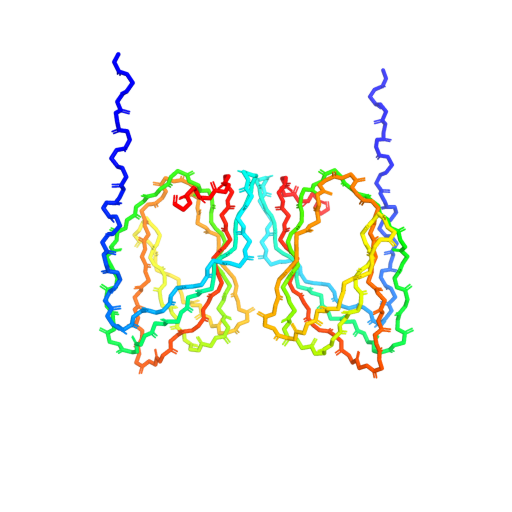 730 C C . LEU A 1 96 ? -1.635 -4.758 -3.383 1 98.69 96 LEU A C 1
ATOM 732 O O . LEU A 1 96 ? -1.144 -5.5 -2.527 1 98.69 96 LEU A O 1
ATOM 736 N N . GLU A 1 97 ? -0.967 -4.344 -4.438 1 98.5 97 GLU A N 1
ATOM 737 C CA . GLU A 1 97 ? 0.456 -4.594 -4.648 1 98.5 97 GLU A CA 1
ATOM 738 C C . GLU A 1 97 ? 1.23 -3.283 -4.773 1 98.5 97 GLU A C 1
ATOM 740 O O . GLU A 1 97 ? 0.998 -2.506 -5.703 1 98.5 97 GLU A O 1
ATOM 745 N N . PHE A 1 98 ? 2.023 -3.109 -3.863 1 98.88 98 PHE A N 1
ATOM 746 C CA . PHE A 1 98 ? 2.943 -1.979 -3.895 1 98.88 98 PHE A CA 1
ATOM 747 C C . PHE A 1 98 ? 4.324 -2.416 -4.375 1 98.88 98 PHE A C 1
ATOM 749 O O . PHE A 1 98 ? 4.871 -3.406 -3.887 1 98.88 98 PHE A O 1
ATOM 756 N N . PHE A 1 99 ? 4.891 -1.646 -5.332 1 98.81 99 PHE A N 1
ATOM 757 C CA . PHE A 1 99 ? 6.199 -1.995 -5.875 1 98.81 99 PHE A CA 1
ATOM 758 C C . PHE A 1 99 ? 7.176 -0.834 -5.723 1 98.81 99 PHE A C 1
ATOM 760 O O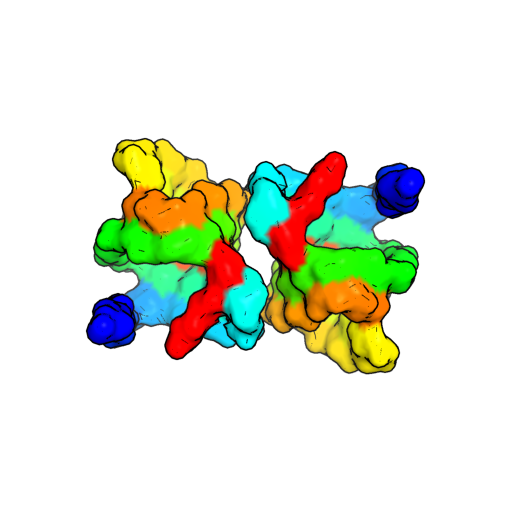 . PHE A 1 99 ? 6.805 0.324 -5.926 1 98.81 99 PHE A O 1
ATOM 767 N N . THR A 1 100 ? 8.352 -1.126 -5.465 1 98.62 100 THR A N 1
ATOM 768 C CA . THR A 1 100 ? 9.438 -0.164 -5.578 1 98.62 100 THR A CA 1
ATOM 769 C C . THR A 1 100 ? 10.695 -0.835 -6.117 1 98.62 100 THR A C 1
ATOM 771 O O . THR A 1 100 ? 11.109 -1.887 -5.621 1 98.62 100 THR A O 1
ATOM 774 N N . PRO A 1 101 ? 11.414 -0.239 -7.121 1 98.12 101 PRO A N 1
ATOM 775 C CA . PRO A 1 101 ? 10.922 0.916 -7.879 1 98.12 101 PRO A CA 1
ATOM 776 C C . PRO A 1 101 ? 9.617 0.632 -8.609 1 98.12 101 PRO A C 1
ATOM 778 O O . PRO A 1 101 ? 9.117 -0.498 -8.578 1 98.12 101 PRO A O 1
ATOM 781 N N . GLY A 1 102 ? 8.984 1.718 -9.039 1 97.38 102 GLY A N 1
ATOM 782 C CA . GLY A 1 102 ? 7.727 1.575 -9.75 1 97.38 102 GLY A CA 1
ATOM 783 C C . GLY A 1 102 ? 7.828 0.677 -10.969 1 97.38 102 GLY A C 1
ATOM 784 O O . GLY A 1 102 ? 8.836 0.696 -11.68 1 97.38 102 GLY A O 1
ATOM 785 N N . LYS A 1 103 ? 6.809 -0.201 -11.102 1 85.62 103 LYS A N 1
ATOM 786 C CA . LYS A 1 103 ? 6.789 -1.064 -12.281 1 85.62 103 LYS A CA 1
ATOM 787 C C . LYS A 1 103 ? 6.297 -0.306 -13.508 1 85.62 103 LYS A C 1
ATOM 789 O O . LYS A 1 103 ? 5.363 0.496 -13.414 1 85.62 103 LYS A O 1
ATOM 794 N N . LYS A 1 104 ? 7.137 -0.215 -14.539 1 66 104 LYS A N 1
ATOM 795 C CA . LYS A 1 104 ? 6.781 0.441 -15.797 1 66 104 LYS A CA 1
ATOM 796 C C . LYS A 1 104 ? 5.629 -0.281 -16.484 1 66 104 LYS A C 1
ATOM 798 O O . LYS A 1 104 ? 5.539 -1.51 -16.438 1 66 104 LYS A O 1
ATOM 803 N N . SER A 1 105 ? 4.367 0.281 -16.438 1 53.44 105 SER A N 1
ATOM 804 C CA . SER A 1 105 ? 3.309 -0.328 -17.234 1 53.44 105 SER A CA 1
ATOM 805 C C . SER A 1 105 ? 3.824 -0.754 -18.594 1 53.44 105 SER A C 1
ATOM 807 O O . SER A 1 105 ? 4.773 -0.165 -19.125 1 53.44 105 SER A O 1
ATOM 809 N N . MET B 1 1 ? 29.906 17.406 10.703 1 21.88 1 MET B N 1
ATOM 810 C CA . MET B 1 1 ? 28.984 17.219 11.82 1 21.88 1 MET B CA 1
ATOM 811 C C . MET B 1 1 ? 27.625 16.766 11.32 1 21.88 1 MET B C 1
ATOM 813 O O . MET B 1 1 ? 26.984 17.438 10.516 1 21.88 1 MET B O 1
ATOM 817 N N . ALA B 1 2 ? 27.391 15.445 11.133 1 30.64 2 ALA B N 1
ATOM 818 C CA . ALA B 1 2 ? 26.172 14.852 10.578 1 30.64 2 ALA B CA 1
ATOM 819 C C . ALA B 1 2 ? 24.922 15.445 11.234 1 30.64 2 ALA B C 1
ATOM 821 O O . ALA B 1 2 ? 24.797 15.445 12.461 1 30.64 2 ALA B O 1
ATOM 822 N N . LYS B 1 3 ? 24.406 16.516 10.664 1 33.56 3 LYS B N 1
ATOM 823 C CA . LYS B 1 3 ? 23.203 17.141 11.18 1 33.56 3 LYS B CA 1
ATOM 824 C C . LYS B 1 3 ? 22.203 16.109 11.664 1 33.56 3 LYS B C 1
ATOM 826 O O . LYS B 1 3 ? 21.891 15.148 10.945 1 33.56 3 LYS B O 1
ATOM 831 N N . LYS B 1 4 ? 22.109 15.922 12.906 1 34.06 4 LYS B N 1
ATOM 832 C CA . LYS B 1 4 ? 21.078 15.125 13.57 1 34.06 4 LYS B CA 1
ATOM 833 C C . LYS B 1 4 ? 19.719 15.383 12.961 1 34.06 4 LYS B C 1
ATOM 835 O O . LYS B 1 4 ? 19.203 16.5 13.016 1 34.06 4 LYS B O 1
ATOM 840 N N . GLU B 1 5 ? 19.406 14.883 11.828 1 36 5 GLU B N 1
ATOM 841 C CA . GLU B 1 5 ? 18.047 14.906 11.297 1 36 5 GLU B CA 1
ATOM 842 C C . GLU B 1 5 ? 17.016 14.789 12.414 1 36 5 GLU B C 1
ATOM 844 O O . GLU B 1 5 ? 17.094 13.883 13.242 1 36 5 GLU B O 1
ATOM 849 N N . LYS B 1 6 ? 16.703 15.859 13 1 35.22 6 LYS B N 1
ATOM 850 C CA . LYS B 1 6 ? 15.68 15.945 14.039 1 35.22 6 LYS B CA 1
ATOM 851 C C . LYS B 1 6 ? 14.594 14.898 13.828 1 35.22 6 LYS B C 1
ATOM 853 O O . LYS B 1 6 ? 13.984 14.836 12.758 1 35.22 6 LYS B O 1
ATOM 858 N N . ASN B 1 7 ? 14.742 13.664 14.305 1 37.69 7 ASN B N 1
ATOM 859 C CA . ASN B 1 7 ? 13.68 12.688 14.547 1 37.69 7 ASN B CA 1
ATOM 860 C C . ASN B 1 7 ? 12.344 13.375 14.805 1 37.69 7 ASN B C 1
ATOM 862 O O . ASN B 1 7 ? 12.266 14.312 15.602 1 37.69 7 ASN B O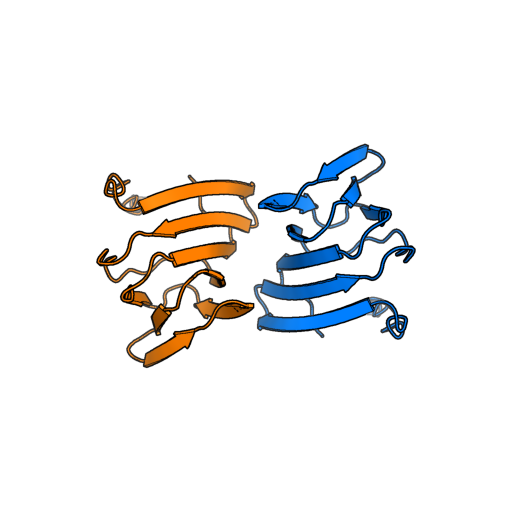 1
ATOM 866 N N . GLU B 1 8 ? 11.516 13.664 13.867 1 40.91 8 GLU B N 1
ATOM 867 C CA . GLU B 1 8 ? 10.188 14.102 14.281 1 40.91 8 GLU B CA 1
ATOM 868 C C . GLU B 1 8 ? 9.867 13.625 15.695 1 40.91 8 GLU B C 1
ATOM 870 O O . GLU B 1 8 ? 10.07 12.453 16.031 1 40.91 8 GLU B O 1
ATOM 875 N N . PRO B 1 9 ? 9.961 14.445 16.625 1 40.91 9 PRO B N 1
ATOM 876 C CA . PRO B 1 9 ? 9.57 13.938 17.938 1 40.91 9 PRO B CA 1
ATOM 877 C C . PRO B 1 9 ? 8.516 12.844 17.859 1 40.91 9 PRO B C 1
ATOM 879 O O . PRO B 1 9 ? 7.629 12.891 17 1 40.91 9 PRO B O 1
ATOM 882 N N . GLU B 1 10 ? 8.836 11.594 17.938 1 45.97 10 GLU B N 1
ATOM 883 C CA . GLU B 1 10 ? 7.785 10.625 18.234 1 45.97 10 GLU B CA 1
ATOM 884 C C . GLU B 1 10 ? 6.609 11.281 18.953 1 45.97 10 GLU B C 1
ATOM 886 O O . GLU B 1 10 ? 6.672 11.539 20.156 1 45.97 10 GLU B O 1
ATOM 891 N N . LEU B 1 11 ? 6.234 12.414 18.516 1 52.06 11 LEU B N 1
ATOM 892 C CA . LEU B 1 11 ? 5.062 12.945 19.203 1 52.06 11 LEU B CA 1
ATOM 893 C C . LEU B 1 11 ? 4.027 11.859 19.453 1 52.06 11 LEU B C 1
ATOM 895 O O . LEU B 1 11 ? 3.711 11.078 18.547 1 52.06 11 LEU B O 1
ATOM 899 N N . GLU B 1 12 ? 3.967 11.43 20.641 1 65.25 12 GLU B N 1
ATOM 900 C CA . GLU B 1 12 ? 2.891 10.562 21.109 1 65.25 12 GLU B CA 1
ATOM 901 C C . GLU B 1 12 ? 1.604 10.805 20.328 1 65.25 12 GLU B C 1
ATOM 903 O O . GLU B 1 12 ? 1.119 11.938 20.25 1 65.25 12 GLU B O 1
ATOM 908 N N . LEU B 1 13 ? 1.378 9.906 19.453 1 77.94 13 LEU B N 1
ATOM 909 C CA . LEU B 1 13 ? 0.114 10 18.734 1 77.94 13 LEU B CA 1
ATOM 910 C C . LEU B 1 13 ? -1.047 10.227 19.688 1 77.94 13 LEU B C 1
ATOM 912 O O . LEU B 1 13 ? -1.079 9.656 20.781 1 77.94 13 LEU B O 1
ATOM 916 N N . PRO B 1 14 ? -1.792 11.266 19.422 1 83.38 14 PRO B N 1
ATOM 917 C CA . PRO B 1 14 ? -2.977 11.422 20.281 1 83.38 14 PRO B CA 1
ATOM 918 C C . PRO B 1 14 ? -3.807 10.141 20.359 1 83.38 14 PRO B C 1
ATOM 920 O O . PRO B 1 14 ? -3.625 9.227 19.562 1 83.38 14 PRO B O 1
ATOM 923 N N . ALA B 1 15 ? -4.605 10 21.422 1 88.25 15 ALA B N 1
ATOM 924 C CA . ALA B 1 15 ? -5.457 8.836 21.641 1 88.25 15 ALA B CA 1
ATOM 925 C C . ALA B 1 15 ? -6.402 8.617 20.453 1 88.25 15 ALA B C 1
ATOM 927 O O . ALA B 1 15 ? -6.945 7.527 20.281 1 88.25 15 ALA B O 1
ATOM 928 N N . THR B 1 16 ? -6.562 9.602 19.609 1 91.38 16 THR B N 1
ATOM 929 C CA . THR B 1 16 ? -7.512 9.562 18.5 1 91.38 16 THR B CA 1
ATOM 930 C C . THR B 1 16 ? -6.867 8.945 17.266 1 91.38 16 THR B C 1
ATOM 932 O O . THR B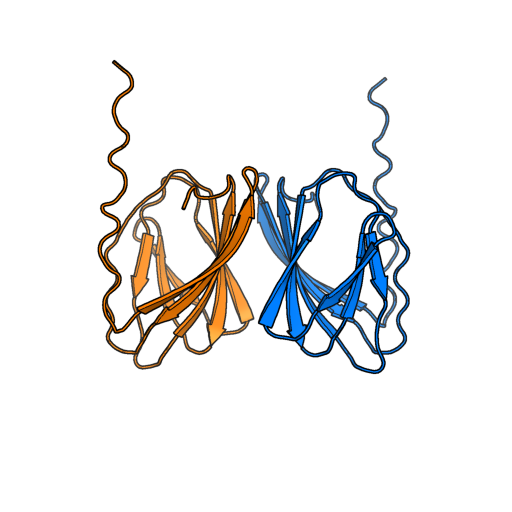 1 16 ? -7.527 8.773 16.234 1 91.38 16 THR B O 1
ATOM 935 N N . VAL B 1 17 ? -5.586 8.594 17.391 1 92.94 17 VAL B N 1
ATOM 936 C CA . VAL B 1 17 ? -4.867 8.031 16.25 1 92.94 17 VAL B CA 1
ATOM 937 C C . VAL B 1 17 ? -4.273 6.676 16.625 1 92.94 17 VAL B C 1
ATOM 939 O O . VAL B 1 17 ? -3.59 6.555 17.656 1 92.94 17 VAL B O 1
ATOM 942 N N . LYS B 1 18 ? -4.582 5.656 15.898 1 94.94 18 LYS B N 1
ATOM 943 C CA . LYS B 1 18 ? -3.932 4.355 16.016 1 94.94 18 LYS B CA 1
ATOM 944 C C . LYS B 1 18 ? -3.041 4.074 14.812 1 94.94 18 LYS B C 1
ATOM 946 O O . LYS B 1 18 ? -3.488 4.168 13.672 1 94.94 18 LYS B O 1
ATOM 951 N N . ARG B 1 19 ? -1.81 3.76 15.086 1 95.75 19 ARG B N 1
ATOM 952 C CA . ARG B 1 19 ? -0.815 3.465 14.062 1 95.75 19 ARG B CA 1
ATOM 953 C C . ARG B 1 19 ? -0.291 2.039 14.203 1 95.75 19 ARG B C 1
ATOM 955 O O . ARG B 1 19 ? 0.079 1.613 15.297 1 95.75 19 ARG B O 1
ATOM 962 N N . GLU B 1 20 ? -0.282 1.301 13.117 1 96.88 20 GLU B N 1
ATOM 963 C CA . GLU B 1 20 ? 0.261 -0.054 13.102 1 96.88 20 GLU B CA 1
ATOM 964 C C . GLU B 1 20 ? 1.308 -0.214 12 1 96.88 20 GLU B C 1
ATOM 966 O O . GLU B 1 20 ? 0.994 -0.087 10.812 1 96.88 20 GLU B O 1
ATOM 971 N N . ILE B 1 21 ? 2.541 -0.506 12.398 1 97.75 21 ILE B N 1
ATOM 972 C CA . ILE B 1 21 ? 3.58 -0.804 11.422 1 97.75 21 ILE B CA 1
ATOM 973 C C . ILE B 1 21 ? 3.41 -2.232 10.906 1 97.75 21 ILE B C 1
ATOM 975 O O . ILE B 1 21 ? 3.623 -3.195 11.648 1 97.75 21 ILE B O 1
ATOM 979 N N . MET B 1 22 ? 3.145 -2.381 9.664 1 98.38 22 MET B N 1
ATOM 980 C CA . MET B 1 22 ? 2.834 -3.701 9.125 1 98.38 22 MET B CA 1
ATOM 981 C C . MET B 1 22 ? 4.047 -4.301 8.422 1 98.38 22 MET B C 1
ATOM 983 O O . MET B 1 22 ? 4.238 -5.52 8.438 1 98.38 22 MET B O 1
ATOM 987 N N . VAL B 1 23 ? 4.754 -3.512 7.73 1 98.56 23 VAL B N 1
ATOM 988 C CA . VAL B 1 23 ? 5.992 -3.873 7.055 1 98.56 23 VAL B CA 1
ATOM 989 C C . VAL B 1 23 ? 7.051 -2.801 7.305 1 98.56 23 VAL B C 1
ATOM 991 O O . VAL B 1 23 ? 6.781 -1.606 7.168 1 98.56 23 VAL B O 1
ATOM 994 N N . ALA B 1 24 ? 8.18 -3.201 7.711 1 98.19 24 ALA B N 1
ATOM 995 C CA . ALA B 1 24 ? 9.289 -2.287 7.965 1 98.19 24 ALA B CA 1
ATOM 996 C C . ALA B 1 24 ? 10.578 -2.791 7.312 1 98.19 24 ALA B C 1
ATOM 998 O O . ALA B 1 24 ? 11.305 -3.59 7.902 1 98.19 24 ALA B O 1
ATOM 999 N N . GLN B 1 25 ? 10.773 -2.451 6.102 1 98.19 25 GLN B N 1
ATOM 1000 C CA . GLN B 1 25 ? 11.992 -2.777 5.371 1 98.19 25 GLN B CA 1
ATOM 1001 C C . GLN B 1 25 ? 12.766 -1.516 4.996 1 98.19 25 GLN B C 1
ATOM 1003 O O . GLN B 1 25 ? 12.203 -0.42 4.973 1 98.19 25 GLN B O 1
ATOM 1008 N N . THR B 1 26 ? 14.016 -1.642 4.766 1 97.62 26 THR B N 1
ATOM 1009 C CA . THR B 1 26 ? 14.836 -0.506 4.355 1 97.62 26 THR B CA 1
ATOM 1010 C C . THR B 1 26 ? 14.32 0.081 3.043 1 97.62 26 THR B C 1
ATOM 1012 O O . THR B 1 26 ? 14.281 1.303 2.877 1 97.62 26 THR B O 1
ATOM 1015 N N . ALA B 1 27 ? 13.883 -0.722 2.127 1 97.94 27 ALA B N 1
ATOM 1016 C CA . ALA B 1 27 ? 13.461 -0.291 0.794 1 97.94 27 ALA B CA 1
ATOM 1017 C C . ALA B 1 27 ? 12.07 0.336 0.828 1 97.94 27 ALA B C 1
ATOM 1019 O O . ALA B 1 27 ? 11.758 1.199 0.008 1 97.94 27 ALA B O 1
ATOM 1020 N N . CYS B 1 28 ? 11.25 -0.165 1.727 1 98.69 28 CYS B N 1
ATOM 1021 C CA . CYS B 1 28 ? 9.875 0.308 1.809 1 98.69 28 CYS B CA 1
ATOM 1022 C C . CYS B 1 28 ? 9.234 -0.094 3.133 1 98.69 28 CYS B C 1
ATOM 1024 O O . CYS B 1 28 ? 9.758 -0.954 3.844 1 98.69 28 CYS B O 1
ATOM 1026 N N . SER B 1 29 ? 8.164 0.551 3.445 1 98.75 29 SER B N 1
ATOM 1027 C CA . SER B 1 29 ? 7.387 0.23 4.637 1 98.75 29 SER B CA 1
ATOM 1028 C C . SER B 1 29 ? 5.898 0.472 4.41 1 98.75 29 SER B C 1
ATOM 1030 O O . SER B 1 29 ? 5.512 1.153 3.459 1 98.75 29 SER B O 1
ATOM 1032 N N . LEU B 1 30 ? 5.066 -0.181 5.207 1 98.88 30 LEU B N 1
ATOM 1033 C CA . LEU B 1 30 ? 3.615 -0.036 5.203 1 98.88 30 LEU B CA 1
ATOM 1034 C C . LEU B 1 30 ? 3.09 0.203 6.617 1 98.88 30 LEU B C 1
ATOM 1036 O O . LEU B 1 30 ? 3.4 -0.559 7.535 1 98.88 30 LEU B O 1
ATOM 1040 N N . VAL B 1 31 ? 2.355 1.256 6.727 1 98.25 31 VAL B N 1
ATOM 1041 C CA . VAL B 1 31 ? 1.731 1.608 7.996 1 98.25 31 VAL B CA 1
ATOM 1042 C C . VAL B 1 31 ? 0.217 1.695 7.824 1 98.25 31 VAL B C 1
ATOM 1044 O O . VAL B 1 31 ? -0.27 2.258 6.84 1 98.25 31 VAL B O 1
ATOM 1047 N N . LYS B 1 32 ? -0.493 1.121 8.672 1 98.44 32 LYS B N 1
ATOM 1048 C CA . LYS B 1 32 ? -1.939 1.307 8.742 1 98.44 32 LYS B CA 1
ATOM 1049 C C . LYS B 1 32 ? -2.312 2.367 9.773 1 98.44 32 LYS B C 1
ATOM 1051 O O . LYS B 1 32 ? -1.83 2.332 10.906 1 98.44 32 LYS B O 1
ATOM 1056 N N . MET B 1 33 ? -3.17 3.252 9.383 1 96.5 33 MET B N 1
ATOM 1057 C CA . MET B 1 33 ? -3.613 4.348 10.234 1 96.5 33 MET B CA 1
ATOM 1058 C C . MET B 1 33 ? -5.121 4.289 10.453 1 96.5 33 MET B C 1
ATOM 1060 O O . MET B 1 33 ? -5.883 4.109 9.5 1 96.5 33 MET B O 1
ATOM 1064 N N . VAL B 1 34 ? -5.543 4.445 11.648 1 95.88 34 VAL B N 1
ATOM 1065 C CA . VAL B 1 34 ? -6.934 4.703 12.008 1 95.88 34 VAL B CA 1
ATOM 1066 C C . VAL B 1 34 ? -7.039 6.031 12.758 1 95.88 34 VAL B C 1
ATOM 1068 O O . VAL B 1 34 ? -6.414 6.207 13.805 1 95.88 34 VAL B O 1
ATOM 1071 N N . VAL B 1 35 ? -7.828 6.918 12.219 1 94.06 35 VAL B N 1
ATOM 1072 C CA . VAL B 1 35 ? -7.914 8.273 12.758 1 94.06 35 VAL B CA 1
ATOM 1073 C C . VAL B 1 35 ? -9.367 8.617 13.062 1 94.06 35 VAL B C 1
ATOM 1075 O O . VAL B 1 35 ? -10.234 8.523 12.18 1 94.06 35 VAL B O 1
ATOM 1078 N N . LYS B 1 36 ? -9.586 9.016 14.234 1 93.06 36 LYS B N 1
ATOM 1079 C CA . LYS B 1 36 ? -10.938 9.352 14.656 1 93.06 36 LYS B CA 1
ATOM 1080 C C . LYS B 1 36 ? -11.391 10.68 14.047 1 93.06 36 LYS B C 1
ATOM 1082 O O . LYS B 1 36 ? -10.578 11.586 13.852 1 93.06 36 LYS B O 1
ATOM 1087 N N . ALA B 1 37 ? -12.711 10.711 13.828 1 91.06 37 ALA B N 1
ATOM 1088 C CA . ALA B 1 37 ? -13.305 11.953 13.359 1 91.06 37 ALA B CA 1
ATOM 1089 C C . ALA B 1 37 ? -12.93 13.125 14.266 1 91.06 37 ALA B C 1
ATOM 1091 O O . ALA B 1 37 ? -12.922 12.984 15.492 1 91.06 37 ALA B O 1
ATOM 1092 N N . GLY B 1 38 ? -12.57 14.289 13.617 1 84.69 38 GLY B N 1
ATOM 1093 C CA . GLY B 1 38 ? -12.266 15.492 14.375 1 84.69 38 GLY B CA 1
ATOM 1094 C C . GLY B 1 38 ? -10.781 15.672 14.633 1 84.69 38 GLY B C 1
ATOM 1095 O O . GLY B 1 38 ? -10.344 16.734 15.07 1 84.69 38 GLY B O 1
ATOM 1096 N N . THR B 1 39 ? -10 14.594 14.406 1 87.38 39 THR B N 1
ATOM 1097 C CA . THR B 1 39 ? -8.555 14.703 14.555 1 87.38 39 THR B CA 1
ATOM 1098 C C . THR B 1 39 ? -7.977 15.656 13.516 1 87.38 39 THR B C 1
ATOM 1100 O O . THR B 1 39 ? -8.398 15.641 12.352 1 87.38 39 THR B O 1
ATOM 1103 N N . ILE B 1 40 ? -7 16.469 13.898 1 80.25 40 ILE B N 1
ATOM 1104 C CA . ILE B 1 40 ? -6.363 17.406 12.977 1 80.25 40 ILE B CA 1
ATOM 1105 C C . ILE B 1 4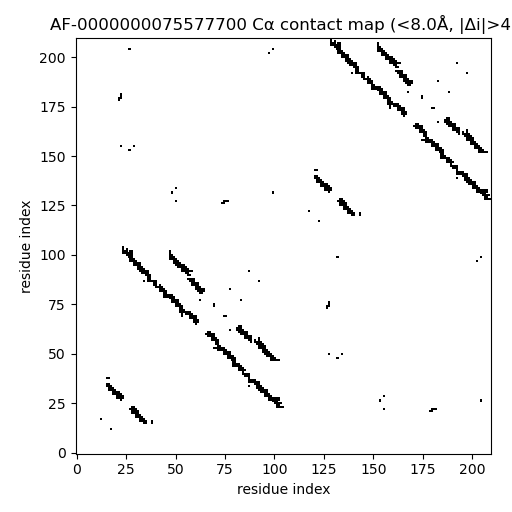0 ? -4.863 17.141 12.93 1 80.25 40 ILE B C 1
ATOM 1107 O O . ILE B 1 40 ? -4.102 17.688 13.734 1 80.25 40 ILE B O 1
ATOM 1111 N N . PRO B 1 41 ? -4.5 16.312 12.039 1 83.88 41 PRO B N 1
ATOM 1112 C CA . PRO B 1 41 ? -3.055 16.094 11.922 1 83.88 41 PRO B CA 1
ATOM 1113 C C . PRO B 1 41 ? -2.324 17.328 11.383 1 83.88 41 PRO B C 1
ATOM 1115 O O . PRO B 1 41 ? -2.834 18 10.484 1 83.88 41 PRO B O 1
ATOM 1118 N N . PRO B 1 42 ? -1.169 17.594 11.914 1 87.56 42 PRO B N 1
ATOM 1119 C CA . PRO B 1 42 ? -0.418 18.75 11.43 1 87.56 42 PRO B CA 1
ATOM 1120 C C . PRO B 1 42 ? 0.136 18.547 10.023 1 87.56 42 PRO B C 1
ATOM 1122 O O . PRO B 1 42 ? 0.446 17.422 9.633 1 87.56 42 PRO B O 1
ATOM 1125 N N . LEU B 1 43 ? 0.271 19.625 9.305 1 92.5 43 LEU B N 1
ATOM 1126 C CA . LEU B 1 43 ? 1.017 19.594 8.047 1 92.5 43 LEU B CA 1
ATOM 1127 C C . LEU B 1 43 ? 2.48 19.25 8.297 1 92.5 43 LEU B C 1
ATOM 1129 O O . LEU B 1 43 ? 3.092 19.75 9.242 1 92.5 43 LEU B O 1
ATOM 1133 N N . HIS B 1 44 ? 3.047 18.375 7.453 1 95.75 44 HIS B N 1
ATOM 1134 C CA . HIS B 1 44 ? 4.445 17.984 7.594 1 95.75 44 HIS B CA 1
ATOM 1135 C C . HIS B 1 44 ? 5.035 17.547 6.254 1 95.75 44 HIS B C 1
ATOM 1137 O O . HIS B 1 44 ? 4.32 17.484 5.25 1 95.75 44 HIS B O 1
ATOM 1143 N N . ALA B 1 45 ? 6.324 17.375 6.266 1 97 45 ALA B N 1
ATOM 1144 C CA . ALA B 1 45 ? 7.035 16.828 5.109 1 97 45 ALA B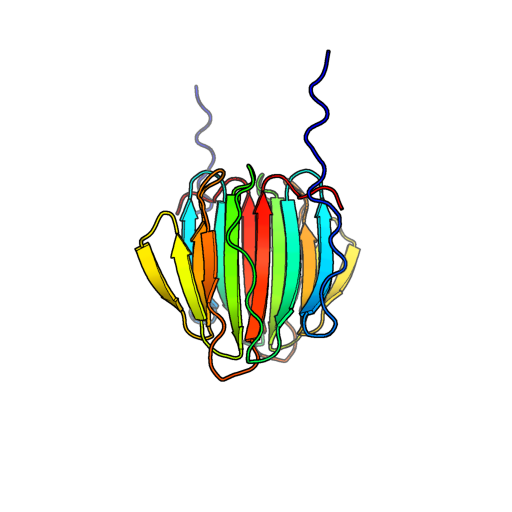 CA 1
ATOM 1145 C C . ALA B 1 45 ? 8.078 15.797 5.543 1 97 45 ALA B C 1
ATOM 1147 O O . ALA B 1 45 ? 8.531 15.812 6.688 1 97 45 ALA B O 1
ATOM 1148 N N . HIS B 1 46 ? 8.367 14.938 4.707 1 96.88 46 HIS B N 1
ATOM 1149 C CA . HIS B 1 46 ? 9.43 13.945 4.875 1 96.88 46 HIS B CA 1
ATOM 1150 C C . HIS B 1 46 ? 10.023 13.539 3.529 1 96.88 46 HIS B C 1
ATOM 1152 O O . HIS B 1 46 ? 9.414 13.773 2.482 1 96.88 46 HIS B O 1
ATOM 1158 N N . PRO B 1 47 ? 11.227 13.016 3.527 1 97.5 47 PRO B N 1
ATOM 1159 C CA . PRO B 1 47 ? 11.898 12.773 2.25 1 97.5 47 PRO B CA 1
ATOM 1160 C C . PRO B 1 47 ? 11.336 11.562 1.509 1 97.5 47 PRO B C 1
ATOM 1162 O O . PRO B 1 47 ? 11.555 11.406 0.305 1 97.5 47 PRO B O 1
ATOM 1165 N N . GLU B 1 48 ? 10.703 10.672 2.152 1 98.31 48 GLU B N 1
ATOM 1166 C CA . GLU B 1 48 ? 10.188 9.461 1.519 1 98.31 48 GLU B CA 1
ATOM 1167 C C . GLU B 1 48 ? 9.039 9.773 0.57 1 98.31 48 GLU B C 1
ATOM 1169 O O . GLU B 1 48 ? 8.195 10.625 0.867 1 98.31 48 GLU B O 1
ATOM 1174 N N . ASN B 1 49 ? 8.992 9.117 -0.563 1 98.69 49 ASN B N 1
ATOM 1175 C CA . ASN B 1 49 ? 7.758 9.055 -1.332 1 98.69 49 ASN B CA 1
ATOM 1176 C C . ASN B 1 49 ? 6.676 8.273 -0.591 1 98.69 49 ASN B C 1
ATOM 1178 O O . ASN B 1 49 ? 6.977 7.305 0.112 1 98.69 49 ASN B O 1
ATOM 1182 N N . GLN B 1 50 ? 5.5 8.672 -0.788 1 98.69 50 GLN B N 1
ATOM 1183 C CA . GLN B 1 50 ? 4.402 8.07 -0.035 1 98.69 50 GLN B CA 1
ATOM 1184 C C . GLN B 1 50 ? 3.184 7.844 -0.926 1 98.69 50 GLN B C 1
ATOM 1186 O O . GLN B 1 50 ? 2.85 8.688 -1.759 1 98.69 50 GLN B O 1
ATOM 1191 N N . ILE B 1 51 ? 2.574 6.695 -0.921 1 98.88 51 ILE B N 1
ATOM 1192 C CA . ILE B 1 51 ? 1.245 6.434 -1.464 1 98.88 51 ILE B CA 1
ATOM 1193 C C . ILE B 1 51 ? 0.268 6.16 -0.324 1 98.88 51 ILE B C 1
ATOM 1195 O O . ILE B 1 51 ? 0.52 5.301 0.524 1 98.88 51 ILE B O 1
ATOM 1199 N N . ASP B 1 52 ? -0.777 6.867 -0.269 1 98.5 52 ASP B N 1
ATOM 1200 C CA . ASP B 1 52 ? -1.862 6.598 0.668 1 98.5 52 ASP B CA 1
ATOM 1201 C C . ASP B 1 52 ? -3.045 5.938 -0.038 1 98.5 52 ASP B C 1
ATOM 1203 O O . ASP B 1 52 ? -3.453 6.375 -1.117 1 98.5 52 ASP B O 1
ATOM 1207 N N . TYR B 1 53 ? -3.568 4.902 0.459 1 98.75 53 TYR B N 1
ATOM 1208 C CA . TYR B 1 53 ? -4.789 4.238 0.021 1 98.75 53 TYR B CA 1
ATOM 1209 C C . TYR B 1 53 ? -5.867 4.312 1.097 1 98.75 53 TYR B C 1
ATOM 1211 O O . TYR B 1 53 ? -5.652 3.879 2.23 1 98.75 53 TYR B O 1
ATOM 1219 N N . LEU B 1 54 ? -7.039 4.801 0.741 1 97.56 54 LEU B N 1
ATOM 1220 C CA . LEU B 1 54 ? -8.102 4.988 1.726 1 97.56 54 LEU B CA 1
ATOM 1221 C C . LEU B 1 54 ? -9 3.76 1.789 1 97.56 54 LEU B C 1
ATOM 1223 O O . LEU B 1 54 ? -9.578 3.354 0.777 1 97.56 54 LEU B O 1
ATOM 1227 N N . ILE B 1 55 ? -9.141 3.225 2.967 1 97.56 55 ILE B N 1
ATOM 1228 C CA . ILE B 1 55 ? -9.953 2.035 3.182 1 97.56 55 ILE B CA 1
ATOM 1229 C C . ILE B 1 55 ? -11.359 2.443 3.623 1 97.56 55 ILE B C 1
ATOM 1231 O O . ILE B 1 55 ? -12.352 1.942 3.092 1 97.56 55 ILE B O 1
ATOM 1235 N N . LYS B 1 56 ? -11.461 3.285 4.555 1 96.19 56 LYS B N 1
ATOM 1236 C CA . LYS B 1 56 ? -12.727 3.744 5.121 1 96.19 56 LYS B CA 1
ATOM 1237 C C . LYS B 1 56 ? -12.719 5.254 5.332 1 96.19 56 LYS B C 1
ATOM 1239 O O . LYS B 1 56 ? -11.68 5.836 5.648 1 96.19 56 LYS B O 1
ATOM 1244 N N . GLY B 1 57 ? -13.93 5.805 5.309 1 94.5 57 GLY B N 1
ATOM 1245 C CA . GLY B 1 57 ? -14.094 7.234 5.52 1 94.5 57 GLY B CA 1
ATOM 1246 C C . GLY B 1 57 ? -13.922 8.047 4.246 1 94.5 57 GLY B C 1
ATOM 1247 O O . GLY B 1 57 ? -14.367 7.629 3.174 1 94.5 57 GLY B O 1
ATOM 1248 N N . SER B 1 58 ? -13.492 9.258 4.312 1 92.88 58 SER B N 1
ATOM 1249 C CA . SER B 1 58 ? -13.109 10.18 3.244 1 92.88 58 SER B CA 1
ATOM 1250 C C . SER B 1 58 ? -12.094 11.203 3.736 1 92.88 58 SER B C 1
ATOM 1252 O O . SER B 1 58 ? -11.953 11.422 4.941 1 92.88 58 SER B O 1
ATOM 1254 N N . ALA B 1 59 ? -11.391 11.742 2.766 1 90.81 59 ALA B N 1
ATOM 1255 C CA . ALA B 1 59 ? -10.352 12.672 3.205 1 90.81 59 ALA B CA 1
ATOM 1256 C C . ALA B 1 59 ? -10.102 13.75 2.158 1 90.81 59 ALA B C 1
ATOM 1258 O O . ALA B 1 59 ? -10.234 13.5 0.957 1 90.81 59 ALA B O 1
ATOM 1259 N N . ASP B 1 60 ? -9.906 14.922 2.684 1 92.12 60 ASP B N 1
ATOM 1260 C CA . ASP B 1 60 ? -9.25 15.945 1.876 1 92.12 60 ASP B CA 1
ATOM 1261 C C . ASP B 1 60 ? -7.742 15.969 2.143 1 92.12 60 ASP B C 1
ATOM 1263 O O . ASP B 1 60 ? -7.312 16.141 3.285 1 92.12 60 ASP B O 1
ATOM 1267 N N . VAL B 1 61 ? -7 15.766 1.066 1 94.75 61 VAL B N 1
ATOM 1268 C CA . VAL B 1 61 ? -5.547 15.75 1.209 1 94.75 61 VAL B CA 1
ATOM 1269 C C . VAL B 1 61 ? -4.945 17 0.582 1 94.75 61 VAL B C 1
ATOM 1271 O O . VAL B 1 61 ? -5.199 17.297 -0.586 1 94.75 61 VAL B O 1
ATOM 1274 N N . ARG B 1 62 ? -4.195 17.703 1.391 1 95.44 62 ARG B N 1
ATOM 1275 C CA . ARG B 1 62 ? -3.48 18.875 0.9 1 95.44 62 ARG B CA 1
ATOM 1276 C C . ARG B 1 62 ? -2.029 18.531 0.572 1 95.44 62 ARG B C 1
ATOM 1278 O O . ARG B 1 62 ? -1.306 18 1.415 1 95.44 62 ARG B O 1
ATOM 1285 N N . ILE B 1 63 ? -1.69 18.781 -0.628 1 97.31 63 ILE B N 1
ATOM 1286 C CA . ILE B 1 63 ? -0.314 18.578 -1.07 1 97.31 63 ILE B CA 1
ATOM 1287 C C . ILE B 1 63 ? 0.2 19.859 -1.734 1 97.31 63 ILE B C 1
ATOM 1289 O O . ILE B 1 63 ? -0.316 20.281 -2.773 1 97.31 63 ILE B O 1
ATOM 1293 N N . ASN B 1 64 ? 1.153 20.422 -1.071 1 97.62 64 ASN B N 1
ATOM 1294 C CA . ASN B 1 64 ? 1.723 21.688 -1.557 1 97.62 64 ASN B CA 1
ATOM 1295 C C . ASN B 1 64 ? 0.635 22.703 -1.886 1 97.62 64 ASN B C 1
ATOM 1297 O O . ASN B 1 64 ? 0.655 23.312 -2.955 1 97.62 64 ASN B O 1
ATOM 1301 N N . GLY B 1 65 ? -0.363 22.688 -1.058 1 95.69 65 GLY B N 1
ATOM 1302 C CA . GLY B 1 65 ? -1.379 23.734 -1.121 1 95.69 65 GLY B CA 1
ATOM 1303 C C . GLY B 1 65 ? -2.592 23.328 -1.94 1 95.69 65 GLY B C 1
ATOM 1304 O O . GLY B 1 65 ? -3.609 24.031 -1.932 1 95.69 65 GLY B O 1
ATOM 1305 N N . GLU B 1 66 ? -2.506 22.297 -2.686 1 96.81 66 GLU B N 1
ATOM 1306 C CA . GLU B 1 66 ? -3.631 21.812 -3.477 1 96.81 66 GLU B CA 1
ATOM 1307 C C . GLU B 1 66 ? -4.41 20.734 -2.723 1 96.81 66 GLU B C 1
ATOM 1309 O O . GLU B 1 66 ? -3.818 19.828 -2.137 1 96.81 66 GLU B O 1
ATOM 1314 N N . ILE B 1 67 ? -5.746 20.828 -2.807 1 95.44 67 ILE B N 1
ATOM 1315 C CA . ILE B 1 67 ? -6.59 19.906 -2.057 1 95.44 67 ILE B CA 1
ATOM 1316 C C . ILE B 1 67 ? -7.211 18.891 -3.01 1 95.44 67 ILE B C 1
ATOM 1318 O O . ILE B 1 67 ? -7.781 19.266 -4.039 1 95.44 67 ILE B O 1
ATOM 1322 N N . THR B 1 68 ? -7.094 17.672 -2.701 1 96.12 68 THR B N 1
ATOM 1323 C CA . THR B 1 68 ? -7.73 16.578 -3.43 1 96.12 68 THR B CA 1
ATOM 1324 C C . THR B 1 68 ? -8.641 15.773 -2.506 1 96.12 68 THR B C 1
ATOM 1326 O O . THR B 1 68 ? -8.234 15.398 -1.405 1 96.12 68 THR B O 1
ATOM 1329 N N . HIS B 1 69 ? -9.844 15.555 -3 1 94.94 69 HIS B N 1
ATOM 1330 C CA . HIS B 1 69 ? -10.75 14.688 -2.26 1 94.94 69 HIS B CA 1
ATOM 1331 C C . HIS B 1 69 ? -10.516 13.219 -2.613 1 94.94 69 HIS B C 1
ATOM 1333 O O . HIS B 1 69 ? -10.414 12.867 -3.791 1 94.94 69 HIS B O 1
ATOM 1339 N N . VAL B 1 70 ? -10.43 12.414 -1.565 1 95.19 70 VAL B N 1
ATOM 1340 C CA . VAL B 1 70 ? -10.148 10.992 -1.751 1 95.19 70 VAL B CA 1
ATOM 1341 C C . VAL B 1 70 ? -11.242 10.156 -1.089 1 95.19 70 VAL B C 1
ATOM 1343 O O . VAL B 1 70 ? -11.594 10.391 0.069 1 95.19 70 VAL B O 1
ATOM 1346 N N . GLU B 1 71 ? -11.719 9.219 -1.816 1 96.12 71 GLU B N 1
ATOM 1347 C CA . GLU B 1 71 ? -12.773 8.32 -1.334 1 96.12 71 GLU B CA 1
ATOM 1348 C C . GLU B 1 71 ? -12.234 6.914 -1.104 1 96.12 71 GLU B C 1
ATOM 1350 O O . GLU B 1 71 ? -11.156 6.566 -1.585 1 96.12 71 GLU B O 1
ATOM 1355 N N . PRO B 1 72 ? -12.992 6.098 -0.254 1 97.12 72 PRO B N 1
ATOM 1356 C CA . PRO B 1 72 ? -12.539 4.719 -0.068 1 97.12 72 PRO B CA 1
ATOM 1357 C C . PRO B 1 72 ? -12.266 4.004 -1.39 1 97.12 72 PRO B C 1
ATOM 1359 O O . PRO B 1 72 ? -13.062 4.109 -2.326 1 97.12 72 PRO B O 1
ATOM 1362 N N . GLY B 1 73 ? -11.141 3.348 -1.427 1 98.12 73 GLY B N 1
ATOM 1363 C CA . GLY B 1 73 ? -10.781 2.625 -2.637 1 98.12 73 GLY B CA 1
ATOM 1364 C C . GLY B 1 73 ? -9.883 3.422 -3.564 1 98.12 73 GLY B C 1
ATOM 1365 O O . GLY B 1 73 ? -9.414 2.902 -4.578 1 98.12 73 GLY B O 1
ATOM 1366 N N . GLU B 1 74 ? -9.617 4.656 -3.213 1 98.06 74 GLU B N 1
ATOM 1367 C CA . GLU B 1 74 ? -8.742 5.496 -4.023 1 98.06 74 GLU B CA 1
ATOM 1368 C C . GLU B 1 74 ? -7.371 5.645 -3.375 1 98.06 74 GLU B C 1
ATOM 1370 O O . GLU B 1 74 ? -7.227 5.465 -2.164 1 98.06 74 GLU B O 1
ATOM 1375 N N . ALA B 1 75 ? -6.383 5.941 -4.215 1 98.75 75 ALA B N 1
ATOM 1376 C CA . ALA B 1 75 ? -5.012 6.156 -3.76 1 98.75 75 ALA B CA 1
ATOM 1377 C C . ALA B 1 75 ? -4.488 7.512 -4.227 1 98.75 75 ALA B C 1
ATOM 1379 O O . ALA B 1 75 ? -4.969 8.062 -5.219 1 98.75 75 ALA B O 1
ATOM 1380 N N . ILE B 1 76 ? -3.508 8.023 -3.518 1 98.38 76 ILE B N 1
ATOM 1381 C CA . ILE B 1 76 ? -2.891 9.297 -3.875 1 98.38 76 ILE B CA 1
ATOM 1382 C C . ILE B 1 76 ? -1.385 9.227 -3.633 1 98.38 76 ILE B C 1
ATOM 1384 O O . ILE B 1 76 ? -0.936 8.633 -2.648 1 98.38 76 ILE B O 1
ATOM 1388 N N . PHE B 1 77 ? -0.666 9.812 -4.516 1 98.75 77 PHE B N 1
ATOM 1389 C CA . PHE B 1 77 ? 0.787 9.867 -4.402 1 98.75 77 PHE B CA 1
ATOM 1390 C C . PHE B 1 77 ? 1.233 11.188 -3.785 1 98.75 77 PHE B C 1
ATOM 1392 O O . PHE B 1 77 ? 0.743 12.258 -4.164 1 98.75 77 PHE B O 1
ATOM 1399 N N . ILE B 1 78 ? 2.123 11.148 -2.873 1 98.56 78 ILE B N 1
ATOM 1400 C CA . ILE B 1 78 ? 2.744 12.305 -2.232 1 98.56 78 ILE B CA 1
ATOM 1401 C C . ILE B 1 78 ? 4.254 12.266 -2.453 1 98.56 78 ILE B C 1
ATOM 1403 O O . ILE B 1 78 ? 4.957 11.453 -1.842 1 98.56 78 ILE B O 1
ATOM 1407 N N . PRO B 1 79 ? 4.762 13.148 -3.262 1 98.5 79 PRO B N 1
ATOM 1408 C CA . PRO B 1 79 ? 6.199 13.117 -3.545 1 98.5 79 PRO B CA 1
ATOM 1409 C C . PRO B 1 79 ? 7.051 13.422 -2.314 1 98.5 79 PRO B C 1
ATOM 1411 O O . PRO B 1 79 ? 6.652 14.234 -1.471 1 98.5 79 PRO B O 1
ATOM 1414 N N . GLY B 1 80 ? 8.164 12.766 -2.23 1 98.06 80 GLY B N 1
ATOM 1415 C CA . GLY B 1 80 ? 9.102 13.125 -1.178 1 98.06 80 GLY B CA 1
ATOM 1416 C C . GLY B 1 80 ? 9.367 14.617 -1.101 1 98.06 80 GLY B C 1
ATOM 1417 O O . GLY B 1 80 ? 9.555 15.273 -2.127 1 98.06 80 GLY B O 1
ATOM 1418 N N . GLY B 1 81 ? 9.352 15.117 0.152 1 98.12 81 GLY B N 1
ATOM 1419 C CA . GLY B 1 81 ? 9.633 16.531 0.375 1 98.12 81 GLY B CA 1
ATOM 1420 C C . GLY B 1 81 ? 8.406 17.406 0.286 1 98.12 81 GLY B C 1
ATOM 1421 O O . GLY B 1 81 ? 8.445 18.578 0.664 1 98.12 81 GLY B O 1
ATOM 1422 N N . ALA B 1 82 ? 7.297 16.938 -0.281 1 98.31 82 ALA B N 1
ATOM 1423 C CA . ALA B 1 82 ? 6.082 17.734 -0.424 1 98.31 82 ALA B CA 1
ATOM 1424 C C . ALA B 1 82 ? 5.434 18 0.933 1 98.31 82 ALA B C 1
ATOM 1426 O O . ALA B 1 82 ? 5.305 17.078 1.75 1 98.31 82 ALA B O 1
ATOM 1427 N N . MET B 1 83 ? 5.086 19.219 1.188 1 97.69 83 MET B N 1
ATOM 1428 C CA . MET B 1 83 ? 4.262 19.516 2.357 1 97.69 83 MET B CA 1
ATOM 1429 C C . MET B 1 83 ? 2.863 18.922 2.203 1 97.69 83 MET B C 1
ATOM 1431 O O . MET B 1 83 ? 2.197 19.156 1.19 1 97.69 83 MET B O 1
ATOM 1435 N N . HIS B 1 84 ? 2.434 18.172 3.223 1 96.94 84 HIS B N 1
ATOM 1436 C CA . HIS B 1 84 ? 1.14 17.516 3.064 1 96.94 84 HIS B CA 1
ATOM 1437 C C . HIS B 1 84 ? 0.466 17.297 4.414 1 96.94 84 HIS B C 1
ATOM 1439 O O . HIS B 1 84 ? 1.112 17.406 5.461 1 96.94 84 HIS B O 1
ATOM 1445 N N . GLY B 1 85 ? -0.787 17.109 4.328 1 93.19 85 GLY B N 1
ATOM 1446 C CA . GLY B 1 85 ? -1.624 16.812 5.48 1 93.19 85 GLY B CA 1
ATOM 1447 C C . GLY B 1 85 ? -2.992 16.281 5.102 1 93.19 85 GLY B C 1
ATOM 1448 O O . GLY B 1 85 ? -3.42 16.406 3.953 1 93.19 85 GLY B O 1
ATOM 1449 N N . PHE B 1 86 ? -3.582 15.609 6.059 1 87.81 86 PHE B N 1
ATOM 1450 C CA . PHE B 1 86 ? -4.922 15.062 5.879 1 87.81 86 PHE B CA 1
ATOM 1451 C C . PHE B 1 86 ? -5.938 15.828 6.715 1 87.81 86 PHE B C 1
ATOM 1453 O O . PHE B 1 86 ? -5.742 16.031 7.914 1 87.81 86 PHE B O 1
ATOM 1460 N N . LEU B 1 87 ? -6.836 16.422 6.027 1 77.5 87 LEU B N 1
ATOM 1461 C CA . LEU B 1 87 ? -7.926 17.078 6.734 1 77.5 87 LEU B CA 1
ATOM 1462 C C . LEU B 1 87 ? -9.055 16.109 7.043 1 77.5 87 LEU B C 1
ATOM 1464 O O . LEU B 1 87 ? -9.625 15.5 6.133 1 77.5 87 LEU B O 1
ATOM 1468 N N . VAL B 1 88 ? -9.086 15.703 8.281 1 67.88 88 VAL B N 1
ATOM 1469 C CA . VAL B 1 88 ? -10.047 14.688 8.688 1 67.88 88 VAL B CA 1
ATOM 1470 C C . VAL B 1 88 ? -11.461 15.242 8.57 1 67.88 88 VAL B C 1
ATOM 1472 O O . VAL B 1 88 ? -11.727 16.375 8.961 1 67.88 88 VAL B O 1
ATOM 1475 N N . SER B 1 89 ? -12.219 14.359 8.039 1 71.44 89 SER B N 1
ATOM 1476 C CA . SER B 1 89 ? -13.641 14.609 7.84 1 71.44 89 SER B CA 1
ATOM 1477 C C . SER B 1 89 ? -14.438 14.336 9.109 1 71.44 89 SER B C 1
ATOM 1479 O O . SER B 1 89 ? -13.859 14.133 10.18 1 71.44 89 SER B O 1
ATOM 1481 N N . GLU B 1 90 ? -15.75 14.32 8.859 1 80.06 90 GLU B N 1
ATOM 1482 C CA . GLU B 1 90 ? -16.734 14.062 9.906 1 80.06 90 GLU B CA 1
ATOM 1483 C C . GLU B 1 90 ? -16.812 12.578 10.242 1 80.06 90 GLU B C 1
ATOM 1485 O O . GLU B 1 90 ? -17.516 12.188 11.172 1 80.06 90 GLU B O 1
ATOM 1490 N N . GLU B 1 91 ? -15.977 11.789 9.609 1 91.06 91 GLU B N 1
ATOM 1491 C CA . GLU B 1 91 ? -16.016 10.359 9.891 1 91.06 91 GLU B CA 1
ATOM 1492 C C . GLU B 1 91 ? -14.633 9.82 10.234 1 91.06 91 GLU B C 1
ATOM 1494 O O . GLU B 1 91 ? -13.625 10.422 9.883 1 91.06 91 GLU B O 1
ATOM 1499 N N . ASP B 1 92 ? -14.664 8.648 10.977 1 94.19 92 ASP B N 1
ATOM 1500 C CA . ASP B 1 92 ? -13.398 7.949 11.195 1 94.19 92 ASP B CA 1
ATOM 1501 C C . ASP B 1 92 ? -12.766 7.523 9.875 1 94.19 92 ASP B C 1
ATOM 1503 O O . ASP B 1 92 ? -13.469 7.184 8.922 1 94.19 92 ASP B O 1
ATOM 1507 N N . GLN B 1 93 ? -11.469 7.598 9.914 1 94.56 93 GLN B N 1
ATOM 1508 C CA . GLN B 1 93 ? -10.75 7.227 8.695 1 94.56 93 GLN B CA 1
ATOM 1509 C C . GLN B 1 93 ? -9.82 6.047 8.953 1 94.56 93 GLN B C 1
ATOM 1511 O O . GLN B 1 93 ? -9.25 5.918 10.039 1 94.56 93 GLN B O 1
ATOM 1516 N N . GLU B 1 94 ? -9.703 5.156 7.938 1 96.31 94 GLU B N 1
ATOM 1517 C CA . GLU B 1 94 ? -8.703 4.098 7.871 1 96.31 94 GLU B CA 1
ATOM 1518 C C . GLU B 1 94 ? -7.945 4.141 6.547 1 96.31 94 GLU B C 1
ATOM 1520 O O . GLU B 1 94 ? -8.555 4.184 5.477 1 96.31 94 GLU B O 1
ATOM 1525 N N . PHE B 1 95 ? -6.629 4.273 6.664 1 96.25 95 PHE B N 1
ATOM 1526 C CA . PHE B 1 95 ? -5.891 4.301 5.406 1 96.25 95 PHE B CA 1
ATOM 1527 C C . PHE B 1 95 ? -4.543 3.6 5.555 1 96.25 95 PHE B C 1
ATOM 1529 O O . PHE B 1 95 ? -4.09 3.342 6.672 1 96.25 95 PHE B O 1
ATOM 1536 N N . LEU B 1 96 ? -4.02 3.152 4.488 1 98.69 96 LEU B N 1
ATOM 1537 C CA . LEU B 1 96 ? -2.684 2.578 4.379 1 98.69 96 LEU B CA 1
ATOM 1538 C C . LEU B 1 96 ? -1.693 3.605 3.842 1 98.69 96 LEU B C 1
ATOM 1540 O O . LEU B 1 96 ? -2.014 4.359 2.922 1 98.69 96 LEU B O 1
ATOM 1544 N N . GLU B 1 97 ? -0.504 3.645 4.41 1 98.5 97 GLU B N 1
ATOM 1545 C CA . GLU B 1 97 ? 0.596 4.477 3.934 1 98.5 97 GLU B CA 1
ATOM 1546 C C . GLU B 1 97 ? 1.789 3.625 3.51 1 98.5 97 GLU B C 1
ATOM 1548 O O . GLU B 1 97 ? 2.396 2.943 4.34 1 98.5 97 GLU B O 1
ATOM 1553 N N . PHE B 1 98 ? 2.064 3.656 2.268 1 98.88 98 PHE B N 1
ATOM 1554 C CA . PHE B 1 98 ? 3.266 3.021 1.737 1 98.88 98 PHE B CA 1
ATOM 1555 C C . PHE B 1 98 ? 4.391 4.039 1.576 1 98.88 98 PHE B C 1
ATOM 1557 O O . PHE B 1 98 ? 4.18 5.125 1.035 1 98.88 98 PHE B O 1
ATOM 1564 N N . PHE B 1 99 ? 5.59 3.693 2.027 1 98.81 99 PHE B N 1
ATOM 1565 C CA . PHE B 1 99 ? 6.715 4.617 1.932 1 98.81 99 PHE B CA 1
ATOM 1566 C C . PHE B 1 99 ? 7.883 3.973 1.198 1 98.81 99 PHE B C 1
ATOM 1568 O O . PHE B 1 99 ? 8.156 2.783 1.379 1 98.81 99 PHE B O 1
ATOM 1575 N N . THR B 1 100 ? 8.555 4.688 0.463 1 98.69 100 THR B N 1
ATOM 1576 C CA . THR B 1 100 ? 9.867 4.312 -0.044 1 98.69 100 THR B CA 1
ATOM 1577 C C . THR B 1 100 ? 10.805 5.516 -0.051 1 98.69 100 THR B C 1
ATOM 1579 O O . THR B 1 100 ? 10.43 6.598 -0.506 1 98.69 100 THR B O 1
ATOM 1582 N N . PRO B 1 101 ? 12.086 5.402 0.44 1 98.19 101 PRO B N 1
ATOM 1583 C CA . PRO B 1 101 ? 12.531 4.234 1.2 1 98.19 101 PRO B CA 1
ATOM 1584 C C . PRO B 1 101 ? 11.734 4.023 2.486 1 98.19 101 PRO B C 1
ATOM 1586 O O . PRO B 1 101 ? 10.852 4.824 2.807 1 98.19 101 PRO B O 1
ATOM 1589 N N . GLY B 1 102 ? 11.922 2.842 3.047 1 97.5 102 GLY B N 1
ATOM 1590 C CA . GLY B 1 102 ? 11.219 2.529 4.281 1 97.5 102 GLY B CA 1
ATOM 1591 C C . GLY B 1 102 ? 11.492 3.529 5.391 1 97.5 102 GLY B C 1
ATOM 1592 O O . GLY B 1 102 ? 12.609 4.023 5.531 1 97.5 102 GLY B O 1
ATOM 1593 N N . LYS B 1 103 ? 10.398 3.889 6.09 1 86 103 LYS B N 1
ATOM 1594 C CA . LYS B 1 103 ? 10.57 4.801 7.219 1 86 103 LYS B CA 1
ATOM 1595 C C . LYS B 1 103 ? 11.109 4.066 8.445 1 86 103 LYS B C 1
ATOM 1597 O O . LYS B 1 103 ? 10.703 2.939 8.727 1 86 103 LYS B O 1
ATOM 1602 N N . LYS B 1 104 ? 12.266 4.508 8.938 1 66.25 104 LYS B N 1
ATOM 1603 C CA . LYS B 1 104 ? 12.883 3.924 10.133 1 66.25 104 LYS B CA 1
ATOM 1604 C C . LYS B 1 104 ? 12.023 4.16 11.367 1 66.25 104 LYS B C 1
ATOM 1606 O O . LYS B 1 104 ? 11.398 5.215 11.5 1 66.25 104 LYS B O 1
ATOM 1611 N N . SER B 1 105 ? 11.289 3.117 11.875 1 53.31 105 SER B N 1
ATOM 1612 C CA . SER B 1 105 ? 10.602 3.305 13.148 1 53.31 105 SER B CA 1
ATOM 1613 C C . SER B 1 105 ? 11.469 4.074 14.141 1 53.31 105 SER B C 1
ATOM 1615 O O . SER B 1 105 ? 12.695 4.02 14.07 1 53.31 105 SER B O 1
#

Foldseek 3Di:
DPPPPPPPPPPPDPPQKDKDWDAFDQFKTKIKIKGFAPDWDDWDAAQWKKKKAWADDKWWKDWQRDTDIDHHGDMDIHHHGITMTIDGDRGMTIMMMMTGSGDDD/DPPPPPPPPVPPDPPQKDKDWDAFDQFKTKIKIKGFAPDWDDWDAAQWKKKKAWQDDKWWKDWQRDTDIDDHGDMDIHHHGITMTIDGDRGMTIMMMMTGRGDDD

Nearest PDB structures (foldseek):
  2pfw-assembly1_B  TM=9.360E-01  e=2.061E-08  Shewanella frigidimarina NCIMB 400
  7zyb-assembly1_A  TM=9.485E-01  e=3.145E-08  Bacteroides eggerthii DSM 20697
  9bwf-assembly1_A  TM=9.365E-01  e=1.707E-07  metagenome
  1yhf-assembly1_A  TM=8.729E-01  e=3.771E-07  Streptococcus pyogenes M1 GAS
  2ozj-assembly2_B-3  TM=9.275E-01  e=5.298E-06  Desulfitobacterium hafniense DCB-2

Organism: Acetobacterium woodii (strain ATCC 29683 / DSM 1030 / JCM 2381 / KCTC 1655 / WB1) (NCBI:txid931626)

pLDDT: mean 87.4, std 19.15, range [21.88, 98.88]

Radius of gyration: 17.96 Å; Cα contacts (8 Å, |Δi|>4): 528; chains: 2; bounding box: 46×46×48 Å

Solvent-accessible surface area (backbone atoms only — not comparable to full-atom values): 11383 Å² total; per-residue (Å²): 128,83,73,74,71,76,66,68,69,82,61,76,68,54,93,55,45,48,78,42,83,66,42,79,39,74,70,32,23,34,32,42,39,38,37,40,49,72,47,76,60,71,74,46,64,49,74,40,31,33,40,39,38,30,66,38,49,47,37,39,36,32,49,72,83,44,77,43,81,43,46,53,79,38,64,49,79,44,59,44,59,45,42,30,34,53,46,54,34,93,41,49,31,31,34,38,40,35,28,38,51,22,65,80,128,128,84,74,73,71,74,66,69,70,80,62,74,66,54,93,56,43,48,78,43,82,68,42,80,38,73,69,30,22,32,34,41,38,38,36,40,48,73,46,76,58,72,73,45,63,47,74,41,32,35,39,39,37,30,67,39,48,47,36,39,35,33,49,72,84,43,77,43,82,43,46,53,79,37,63,49,79,42,61,44,58,46,42,30,34,52,46,53,33,93,38,49,30,31,33,38,39,38,28,38,49,21,64,80,128

InterPro domains:
  IPR011051 RmlC-like cupin domain superfamily [SSF51182] (27-102)
  IPR013096 Cupin 2, conserved barrel [PF07883] (33-92)
  IPR014710 RmlC-like jelly roll fold [G3DSA:2.60.120.10] (1-104)
  IPR052535 Bacilysin biosynthesis H2HPP isomerase [PTHR40112] (9-101)

Secondary structure (DSSP, 8-state):
--------------TTEEEEEEEE-SS-EEEEEEE-TT--PPPB--SSEEEEEEEES-EEEEETTEEEEE-TT-EEEE-TT--EEEEE-SS-EEEEEEEESPP--/--------------TTEEEEEEEE-SS-EEEEEEE-TT--PPPB--SSEEEEEEEES-EEEEETTEEEEE-TT-EEEE-TT--EEEEE-SS-EEEEEEEESPP--